Protein AF-0000000084537692 (afdb_homodimer)

Solvent-accessible surface area (backbone atoms only — not comparable to full-atom values): 10356 Å² total; per-residue (Å²): 130,53,71,46,58,52,54,50,50,53,46,50,52,47,50,52,51,43,50,52,47,50,52,53,52,40,61,45,20,59,59,49,45,56,37,22,62,74,68,72,47,63,81,84,43,62,70,60,52,48,52,53,49,50,51,51,47,53,51,25,56,77,68,70,42,62,54,69,52,53,50,53,41,50,53,43,52,51,48,50,26,46,50,45,31,37,48,71,69,44,75,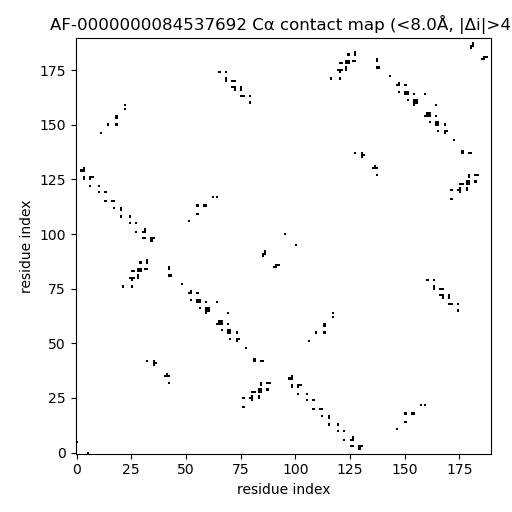55,60,69,132,131,54,70,46,56,53,52,49,49,53,46,50,52,48,49,52,51,45,50,52,47,49,52,53,52,39,60,46,20,60,60,47,44,56,36,23,62,74,70,72,47,62,82,85,43,64,68,61,53,49,51,53,49,50,51,51,46,53,51,24,56,77,68,72,43,62,54,68,52,54,49,54,40,50,54,42,52,52,49,49,26,45,52,46,30,36,48,72,69,43,74,55,62,69,132

Organism: NCBI:txid1434108

Secondary structure (DSSP, 8-state):
--HHHHHHHHHHHHHHHHHHHHHHHHHTHHHHHHHHHHHT--SS-HHHHHHHHHHHHHHHHHTT--HHHHHHHHHHHHHHHHHHHHHHHTTTS--/--HHHHHHHHHHHHHHHHHHHHHHHHHTHHHHHHHHHHHT--SS-HHHHHHHHHHHHHHHHHTT--HHHHHHHHHHHHHHHHHHHHHHHTTTS--

Foldseek 3Di:
DDPVVVVVVVVVVVVVVVVVVLVVLLVCLVVVLVVCVVVVHDLPDPVVLVVQLVVQQVVCVVVVHDSVVSSVVSVVSSVSSSVSSCVVVCVVPDD/DDPVVVVVVVVVVVVVVVVVVLVVLLVCLVVVLVVCVVVVHDLPDPVVLVVQLVVQQVVCVVVVHDSVVSSVVSVVSSVSSSVSSCVVVCVVPDD

pLDDT: mean 93.86, std 12.55, range [35.28, 98.94]

Structure (mmCIF, N/CA/C/O backbone):
data_AF-0000000084537692-model_v1
#
loop_
_entity.id
_entity.type
_entity.pdbx_description
1 polymer 'Chorismate mutase I'
#
loop_
_atom_site.group_PDB
_atom_site.id
_atom_site.type_symbol
_atom_site.label_atom_id
_atom_site.label_alt_id
_atom_site.label_comp_id
_atom_site.label_asym_id
_atom_site.label_entity_id
_atom_site.label_seq_id
_atom_site.pdbx_PDB_ins_code
_atom_site.Cartn_x
_atom_site.Cartn_y
_atom_site.Cartn_z
_atom_site.occupancy
_atom_site.B_iso_or_equiv
_atom_site.auth_seq_id
_atom_site.auth_comp_id
_atom_site.auth_asym_id
_atom_site.auth_atom_id
_atom_site.pdbx_PDB_model_num
ATOM 1 N N . MET A 1 1 ? 1.36 -14.195 -26.031 1 65.5 1 MET A N 1
ATOM 2 C CA . MET A 1 1 ? 1.684 -13.945 -24.641 1 65.5 1 MET A CA 1
ATOM 3 C C . MET A 1 1 ? 1.069 -15.008 -23.734 1 65.5 1 MET A C 1
ATOM 5 O O . MET A 1 1 ? -0.027 -15.5 -24 1 65.5 1 MET A O 1
ATOM 9 N N . SER A 1 2 ? 1.938 -15.531 -22.812 1 84.56 2 SER A N 1
ATOM 10 C CA . SER A 1 2 ? 1.442 -16.609 -21.953 1 84.56 2 SER A CA 1
ATOM 11 C C . SER A 1 2 ? 0.431 -16.094 -20.938 1 84.56 2 SER A C 1
ATOM 13 O O . SER A 1 2 ? 0.329 -14.875 -20.719 1 84.56 2 SER A O 1
ATOM 15 N N . GLU A 1 3 ? -0.482 -16.891 -20.562 1 90.06 3 GLU A N 1
ATOM 16 C CA . GLU A 1 3 ? -1.454 -16.547 -19.516 1 90.06 3 GLU A CA 1
ATOM 17 C C . GLU A 1 3 ? -0.775 -15.922 -18.312 1 90.06 3 GLU A C 1
ATOM 19 O O . GLU A 1 3 ? -1.318 -15 -17.688 1 90.06 3 GLU A O 1
ATOM 24 N N . LEU A 1 4 ? 0.443 -16.344 -18.047 1 94.44 4 LEU A N 1
ATOM 25 C CA . LEU A 1 4 ? 1.199 -15.805 -16.922 1 94.44 4 LEU A CA 1
ATOM 26 C C . LEU A 1 4 ? 1.616 -14.359 -17.188 1 94.44 4 LEU A C 1
ATOM 28 O O . LEU A 1 4 ? 1.493 -13.508 -16.312 1 94.44 4 LEU A O 1
ATOM 32 N N . GLU A 1 5 ? 2.053 -14.117 -18.438 1 94.38 5 GLU A N 1
ATOM 33 C CA . GLU A 1 5 ? 2.453 -12.758 -18.797 1 94.38 5 GLU A CA 1
ATOM 34 C C . GLU A 1 5 ? 1.264 -11.805 -18.75 1 94.38 5 GLU A C 1
ATOM 36 O O . GLU A 1 5 ? 1.407 -10.641 -18.344 1 94.38 5 GLU A O 1
ATOM 41 N N . ASP A 1 6 ? 0.158 -12.305 -19.078 1 95.81 6 ASP A N 1
ATOM 42 C CA . ASP A 1 6 ? -1.05 -11.484 -19.078 1 95.81 6 ASP A CA 1
ATOM 43 C C . ASP A 1 6 ? -1.429 -11.086 -17.641 1 95.81 6 ASP A C 1
ATOM 45 O O . ASP A 1 6 ? -1.762 -9.93 -17.391 1 95.81 6 ASP A O 1
ATOM 49 N N . VAL A 1 7 ? -1.419 -11.992 -16.719 1 97.19 7 VAL A N 1
ATOM 50 C CA . VAL A 1 7 ? -1.799 -11.688 -15.352 1 97.19 7 VAL A CA 1
ATOM 51 C C . VAL A 1 7 ? -0.752 -10.781 -14.711 1 97.19 7 VAL A C 1
ATOM 53 O O . VAL A 1 7 ? -1.09 -9.891 -13.93 1 97.19 7 VAL A O 1
ATOM 56 N N . ARG A 1 8 ? 0.479 -10.969 -15.102 1 97.56 8 ARG A N 1
ATOM 57 C CA . ARG A 1 8 ? 1.534 -10.102 -14.594 1 97.56 8 ARG A CA 1
ATOM 58 C C . ARG A 1 8 ? 1.342 -8.664 -15.07 1 97.56 8 ARG A C 1
ATOM 60 O O . ARG A 1 8 ? 1.627 -7.715 -14.344 1 97.56 8 ARG A O 1
ATOM 67 N N . ARG A 1 9 ? 0.877 -8.562 -16.25 1 97.75 9 ARG A N 1
ATOM 68 C CA . ARG A 1 9 ? 0.59 -7.23 -16.781 1 97.75 9 ARG A CA 1
ATOM 69 C C . ARG A 1 9 ? -0.55 -6.574 -16 1 97.75 9 ARG A C 1
ATOM 71 O O . ARG A 1 9 ? -0.517 -5.371 -15.742 1 97.75 9 ARG A O 1
ATOM 78 N N . GLU A 1 10 ? -1.543 -7.332 -15.641 1 98.31 10 GLU A N 1
ATOM 79 C CA . GLU A 1 10 ? -2.637 -6.812 -14.828 1 98.31 10 GLU A CA 1
ATOM 80 C C . GLU A 1 10 ? -2.141 -6.375 -13.453 1 98.31 10 GLU A C 1
ATOM 82 O O . GLU A 1 10 ? -2.521 -5.309 -12.961 1 98.31 10 GLU A O 1
ATOM 87 N N . ILE A 1 11 ? -1.275 -7.152 -12.852 1 98.69 11 ILE A N 1
ATOM 88 C CA . ILE A 1 11 ? -0.69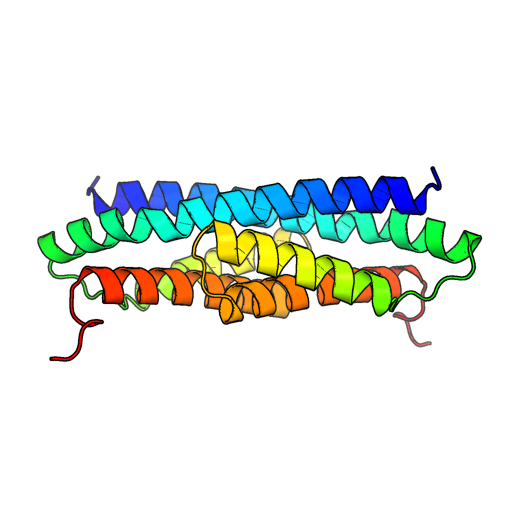7 -6.832 -11.555 1 98.69 11 ILE A CA 1
ATOM 89 C C . ILE A 1 11 ? 0.138 -5.559 -11.656 1 98.69 11 ILE A C 1
ATOM 91 O O . ILE A 1 11 ? 0.096 -4.707 -10.766 1 98.69 11 ILE A O 1
ATOM 95 N N . GLU A 1 12 ? 0.847 -5.449 -12.797 1 98.75 12 GLU A N 1
ATOM 96 C CA . GLU A 1 12 ? 1.647 -4.25 -13.023 1 98.75 12 GLU A CA 1
ATOM 97 C C . GLU A 1 12 ? 0.771 -3.002 -13.07 1 98.75 12 GLU A C 1
ATOM 99 O O . GLU A 1 12 ? 1.146 -1.956 -12.531 1 98.75 12 GLU A O 1
ATOM 104 N N . GLU A 1 13 ? -0.332 -3.092 -13.695 1 98.69 13 GLU A N 1
ATOM 105 C CA . GLU A 1 13 ? -1.261 -1.967 -13.758 1 98.69 13 GLU A CA 1
ATOM 106 C C . GLU A 1 13 ? -1.789 -1.607 -12.375 1 98.69 13 GLU A C 1
ATOM 108 O O . GLU A 1 13 ? -1.887 -0.428 -12.023 1 98.69 13 GLU A O 1
ATOM 113 N N . ILE A 1 14 ? -2.127 -2.596 -11.602 1 98.88 14 ILE A N 1
ATOM 114 C CA . ILE A 1 14 ? -2.596 -2.381 -10.234 1 98.88 14 ILE A CA 1
ATOM 115 C C . ILE A 1 14 ? -1.495 -1.716 -9.414 1 98.88 14 ILE A C 1
ATOM 117 O O . ILE A 1 14 ? -1.758 -0.773 -8.656 1 98.88 14 ILE A O 1
ATOM 121 N N . ASP A 1 15 ? -0.239 -2.201 -9.594 1 98.88 15 ASP A N 1
ATOM 122 C CA . ASP A 1 15 ? 0.901 -1.633 -8.883 1 98.88 15 ASP A CA 1
ATOM 123 C C . ASP A 1 15 ? 1.058 -0.146 -9.195 1 98.88 15 ASP A C 1
ATOM 125 O O . ASP A 1 15 ? 1.319 0.658 -8.297 1 98.88 15 ASP A O 1
ATOM 129 N N . ARG A 1 16 ? 0.895 0.191 -10.438 1 98.75 16 ARG A N 1
ATOM 130 C CA . ARG A 1 16 ? 1.004 1.586 -10.859 1 98.75 16 ARG A CA 1
ATOM 131 C C . ARG A 1 16 ? -0.069 2.441 -10.195 1 98.75 16 ARG A C 1
ATOM 133 O O . ARG A 1 16 ? 0.202 3.564 -9.766 1 98.75 16 ARG A O 1
ATOM 140 N N . GLU A 1 17 ? -1.235 1.918 -10.109 1 98.88 17 GLU A N 1
ATOM 141 C CA . GLU A 1 17 ? -2.334 2.637 -9.469 1 98.88 17 GLU A CA 1
ATOM 142 C C . GLU A 1 17 ? -2.082 2.811 -7.973 1 98.88 17 GLU A C 1
ATOM 144 O O . GLU A 1 17 ? -2.34 3.879 -7.414 1 98.88 17 GLU A O 1
ATOM 149 N N . ILE A 1 18 ? -1.59 1.749 -7.316 1 98.94 18 ILE A N 1
ATOM 150 C CA . ILE A 1 18 ? -1.282 1.816 -5.895 1 98.94 18 ILE A CA 1
ATOM 151 C C . ILE A 1 18 ? -0.232 2.896 -5.645 1 98.94 18 ILE A C 1
ATOM 153 O O . ILE A 1 18 ? -0.391 3.73 -4.75 1 98.94 18 ILE A O 1
ATOM 157 N N . LEU A 1 19 ? 0.782 2.924 -6.492 1 98.94 19 LEU A N 1
ATOM 158 C CA . LEU A 1 19 ? 1.855 3.898 -6.34 1 98.94 19 LEU A CA 1
ATOM 159 C C . LEU A 1 19 ? 1.331 5.316 -6.535 1 98.94 19 LEU A C 1
ATOM 161 O O . LEU A 1 19 ? 1.727 6.234 -5.812 1 98.94 19 LEU A O 1
ATOM 165 N N . ALA A 1 20 ? 0.474 5.504 -7.523 1 98.88 20 ALA A N 1
ATOM 166 C CA . ALA A 1 20 ? -0.118 6.816 -7.773 1 98.88 20 ALA A CA 1
ATOM 167 C C . ALA A 1 20 ? -0.936 7.281 -6.57 1 98.88 20 ALA A C 1
ATOM 169 O O . ALA A 1 20 ? -0.892 8.461 -6.203 1 98.88 20 ALA A O 1
ATOM 170 N N . LEU A 1 21 ? -1.684 6.371 -5.953 1 98.94 21 LEU A N 1
ATOM 171 C CA . LEU A 1 21 ? -2.486 6.695 -4.781 1 98.94 21 LEU A CA 1
ATOM 172 C C . LEU A 1 21 ? -1.598 7.016 -3.584 1 98.94 21 LEU A C 1
ATOM 174 O O . LEU A 1 21 ? -1.896 7.93 -2.811 1 98.94 21 LEU A O 1
ATOM 178 N N . ILE A 1 22 ? -0.466 6.285 -3.449 1 98.94 22 ILE A N 1
ATOM 179 C CA . ILE A 1 22 ? 0.475 6.562 -2.369 1 98.94 22 ILE A CA 1
ATOM 180 C C . ILE A 1 22 ? 1.062 7.961 -2.541 1 98.94 22 ILE A C 1
ATOM 182 O O . ILE A 1 22 ? 1.165 8.719 -1.574 1 98.94 22 ILE A O 1
ATOM 186 N N . ASP A 1 23 ? 1.399 8.25 -3.775 1 98.88 23 ASP A N 1
ATOM 187 C CA . ASP A 1 23 ? 1.934 9.578 -4.07 1 98.88 23 ASP A CA 1
ATOM 188 C C . ASP A 1 23 ? 0.93 10.672 -3.705 1 98.88 23 ASP A C 1
ATOM 190 O O . ASP A 1 23 ? 1.288 11.664 -3.066 1 98.88 23 ASP A O 1
ATOM 194 N N . ARG A 1 24 ? -0.278 10.484 -4.109 1 98.81 24 ARG A N 1
ATOM 195 C CA . ARG A 1 24 ? -1.335 11.43 -3.777 1 98.81 24 ARG A CA 1
ATOM 196 C C . ARG A 1 24 ? -1.501 11.562 -2.268 1 98.81 24 ARG A C 1
ATOM 198 O O . ARG A 1 24 ? -1.621 12.672 -1.743 1 98.81 24 ARG A O 1
ATOM 205 N N . ARG A 1 25 ? -1.524 10.5 -1.572 1 98.81 25 ARG A N 1
ATOM 206 C CA . ARG A 1 25 ? -1.699 10.484 -0.123 1 98.81 25 ARG A CA 1
ATOM 207 C C . ARG A 1 25 ? -0.582 11.258 0.57 1 98.81 25 ARG A C 1
ATOM 209 O O . ARG A 1 25 ? -0.841 12.062 1.472 1 98.81 25 ARG A O 1
ATOM 216 N N . VAL A 1 26 ? 0.659 10.977 0.144 1 98.44 26 VAL A N 1
ATOM 217 C CA . VAL A 1 26 ? 1.827 11.602 0.758 1 98.44 26 VAL A CA 1
ATOM 218 C C . VAL A 1 26 ? 1.796 13.109 0.513 1 98.44 26 VAL A C 1
ATOM 220 O O . VAL A 1 26 ? 2.119 13.898 1.406 1 98.44 26 VAL A O 1
ATOM 223 N N . ASN A 1 27 ? 1.336 13.484 -0.631 1 97.62 27 ASN A N 1
ATOM 224 C CA . ASN A 1 27 ? 1.336 14.898 -0.994 1 97.62 27 ASN A CA 1
ATOM 225 C C . ASN A 1 27 ? 0.262 15.672 -0.234 1 97.62 27 ASN A C 1
ATOM 227 O O . ASN A 1 27 ? 0.326 16.906 -0.138 1 97.62 27 ASN A O 1
ATOM 231 N N . LEU A 1 28 ? -0.722 15 0.287 1 98.31 28 LEU A N 1
ATOM 232 C CA . LEU A 1 28 ? -1.737 15.648 1.111 1 98.31 28 LEU A CA 1
ATOM 233 C C . LEU A 1 28 ? -1.148 16.109 2.441 1 98.31 28 LEU A C 1
ATOM 235 O O . LEU A 1 28 ? -1.782 16.859 3.178 1 98.31 28 LEU A O 1
ATOM 239 N N . ALA A 1 29 ? 0.106 15.664 2.77 1 96.81 29 ALA A N 1
ATOM 240 C CA . ALA A 1 29 ? 0.772 16 4.027 1 96.81 29 ALA A CA 1
ATOM 241 C C . ALA A 1 29 ? 0.884 17.516 4.203 1 96.81 29 ALA A C 1
ATOM 243 O O . ALA A 1 29 ? 0.827 18.016 5.324 1 96.81 29 ALA A O 1
ATOM 244 N N . GLU A 1 30 ? 1.026 18.156 3.1 1 95.75 30 GLU A N 1
ATOM 245 C CA . GLU A 1 30 ? 1.135 19.609 3.17 1 95.75 30 GLU A CA 1
ATOM 246 C C . GLU A 1 30 ? -0.135 20.234 3.746 1 95.75 30 GLU A C 1
ATOM 248 O O . GLU A 1 30 ? -0.068 21.078 4.645 1 95.75 30 GLU A O 1
ATOM 253 N N . ARG A 1 31 ? -1.233 19.828 3.254 1 96.5 31 ARG A N 1
ATOM 254 C CA . ARG A 1 31 ? -2.516 20.328 3.732 1 96.5 31 ARG A CA 1
ATOM 255 C C . ARG A 1 31 ? -2.766 19.906 5.176 1 96.5 31 ARG A C 1
ATOM 257 O O . ARG A 1 31 ? -3.32 20.672 5.965 1 96.5 31 ARG A O 1
ATOM 264 N N . VAL A 1 32 ? -2.381 18.688 5.531 1 97.19 32 VAL A N 1
ATOM 265 C CA . VAL A 1 32 ? -2.523 18.203 6.902 1 97.19 32 VAL A CA 1
ATOM 266 C C . VAL A 1 32 ? -1.714 19.078 7.848 1 97.19 32 VAL A C 1
ATOM 268 O O . VAL A 1 32 ? -2.23 19.547 8.867 1 97.19 32 VAL A O 1
ATOM 271 N N . LEU A 1 33 ? -0.484 19.328 7.434 1 96.31 33 LEU A N 1
ATOM 272 C CA . LEU A 1 33 ? 0.418 20.125 8.258 1 96.31 33 LEU A CA 1
ATOM 273 C C . LEU A 1 33 ? -0.151 21.516 8.492 1 96.31 33 LEU A C 1
ATOM 275 O O . LEU A 1 33 ? -0.174 22 9.625 1 96.31 33 LEU A O 1
ATOM 279 N N . GLU A 1 34 ? -0.596 22.188 7.445 1 94.56 34 GLU A N 1
ATOM 280 C CA . GLU A 1 34 ? -1.157 23.531 7.539 1 94.56 34 GLU A CA 1
ATOM 281 C C . GLU A 1 34 ? -2.35 23.562 8.492 1 94.56 34 GLU A C 1
ATOM 283 O O . GLU A 1 34 ? -2.486 24.484 9.289 1 94.56 34 GLU A O 1
ATOM 288 N N . SER A 1 35 ? -3.205 22.562 8.367 1 94.56 35 SER A N 1
ATOM 289 C CA . SER A 1 35 ? -4.395 22.5 9.211 1 94.56 35 SER A CA 1
ATOM 290 C C . SER A 1 35 ? -4.02 22.266 10.672 1 94.56 35 SER A C 1
ATOM 292 O O . SER A 1 35 ? -4.664 22.812 11.57 1 94.56 35 SER A O 1
ATOM 294 N N . LYS A 1 36 ? -2.959 21.5 10.914 1 94.56 36 LYS A N 1
ATOM 295 C CA . LYS A 1 36 ? -2.529 21.203 12.273 1 94.56 36 LYS A CA 1
ATOM 296 C C . LYS A 1 36 ? -1.903 22.422 12.93 1 94.56 36 LYS A C 1
ATOM 298 O O . LYS A 1 36 ? -2.07 22.656 14.133 1 94.56 36 LYS A O 1
ATOM 303 N N . ARG A 1 37 ? -1.219 23.141 12.117 1 91.06 37 ARG A N 1
ATOM 304 C CA . ARG A 1 37 ? -0.618 24.391 12.602 1 91.06 37 ARG A CA 1
ATOM 305 C C . ARG A 1 37 ? -1.686 25.344 13.109 1 91.06 37 ARG A C 1
ATOM 307 O O . ARG A 1 37 ? -1.512 25.984 14.156 1 91.06 37 ARG A O 1
ATOM 314 N N . ILE A 1 38 ? -2.727 25.391 12.469 1 88.94 38 ILE A N 1
ATOM 315 C CA . ILE A 1 38 ? -3.814 26.297 12.805 1 88.94 38 ILE A CA 1
ATOM 316 C C . ILE A 1 38 ? -4.484 25.859 14.102 1 88.94 38 ILE A C 1
ATOM 318 O O . ILE A 1 38 ? -4.855 26.688 14.93 1 88.94 38 ILE A O 1
ATOM 322 N N . ASN A 1 39 ? -4.508 24.578 14.328 1 88.56 39 ASN A N 1
ATOM 323 C CA . ASN A 1 39 ? -5.262 24.047 15.461 1 88.56 39 ASN A CA 1
ATOM 324 C C . ASN A 1 39 ? -4.34 23.656 16.609 1 88.56 39 ASN A C 1
ATOM 326 O O . ASN A 1 39 ? -4.809 23.219 17.672 1 88.56 39 ASN A O 1
ATOM 330 N N . GLY A 1 40 ? -3.072 23.766 16.406 1 89.94 40 GLY A N 1
ATOM 331 C CA . GLY A 1 40 ? -2.111 23.438 17.438 1 89.94 40 GLY A CA 1
ATOM 332 C C . GLY A 1 40 ? -1.979 21.938 17.672 1 89.94 40 GLY A C 1
ATOM 333 O O . GLY A 1 40 ? -1.755 21.5 18.797 1 89.94 40 GLY A O 1
ATOM 334 N N . THR A 1 41 ? -2.32 21.172 16.641 1 91.5 41 THR A N 1
ATOM 335 C CA . THR A 1 41 ? -2.201 19.719 16.703 1 91.5 41 THR A CA 1
ATOM 336 C C . THR A 1 41 ? -0.801 19.266 16.297 1 91.5 41 THR A C 1
ATOM 338 O O . THR A 1 41 ? -0.217 19.828 15.359 1 91.5 41 THR A O 1
ATOM 341 N N . SER A 1 42 ? -0.303 18.281 16.953 1 94.88 42 SER A N 1
ATOM 342 C CA . SER A 1 42 ? 1.032 17.766 16.656 1 94.88 42 SER A CA 1
ATOM 343 C C . SER A 1 42 ? 1.06 17.031 15.32 1 94.88 42 SER A C 1
ATOM 345 O O . SER A 1 42 ? 0.04 16.5 14.875 1 94.88 42 SER A O 1
ATOM 347 N N . ILE A 1 43 ? 2.207 17.062 14.75 1 96.19 43 ILE A N 1
ATOM 348 C CA . ILE A 1 43 ? 2.416 16.312 13.516 1 96.19 43 ILE A CA 1
ATOM 349 C C . ILE A 1 43 ? 2.148 14.828 13.758 1 96.19 43 ILE A C 1
ATOM 351 O O . ILE A 1 43 ? 1.391 14.195 13.016 1 96.19 43 ILE A O 1
ATOM 355 N N . ASN A 1 44 ? 2.816 14.328 14.805 1 96.81 44 ASN A N 1
ATOM 356 C CA . ASN A 1 44 ? 2.527 12.953 15.172 1 96.81 44 ASN A CA 1
ATOM 357 C C . ASN A 1 44 ? 1.275 12.852 16.031 1 96.81 44 ASN A C 1
ATOM 359 O O . ASN A 1 44 ? 1.348 12.984 17.266 1 96.81 44 ASN A O 1
ATOM 363 N N . ASP A 1 45 ? 0.107 12.648 15.469 1 96.69 45 ASP A N 1
ATOM 364 C CA . ASP A 1 45 ? -1.197 12.531 16.109 1 96.69 45 ASP A CA 1
ATOM 365 C C . ASP A 1 45 ? -1.564 11.062 16.344 1 96.69 45 ASP A C 1
ATOM 367 O O . ASP A 1 45 ? -2.189 10.438 15.477 1 96.69 45 ASP A O 1
ATOM 371 N N . GLN A 1 46 ? -1.277 10.578 17.438 1 97.31 46 GLN A N 1
ATOM 372 C CA . GLN A 1 46 ? -1.416 9.156 17.766 1 97.31 46 GLN A CA 1
ATOM 373 C C . GLN A 1 46 ? -2.871 8.711 17.656 1 97.31 46 GLN A C 1
ATOM 375 O O . GLN A 1 46 ? -3.154 7.602 17.203 1 97.31 46 GLN A O 1
ATOM 380 N N . LYS A 1 47 ? -3.725 9.5 18.062 1 97.31 47 LYS A N 1
ATOM 381 C CA . LYS A 1 47 ? -5.141 9.164 18 1 97.31 47 LYS A CA 1
ATOM 382 C C . LYS A 1 47 ? -5.59 8.969 16.547 1 97.31 47 LYS A C 1
ATOM 384 O O . LYS A 1 47 ? -6.281 7.996 16.234 1 97.31 47 LYS A O 1
ATOM 389 N N . GLN A 1 48 ? -5.199 9.922 15.695 1 97.69 48 GLN A N 1
ATOM 390 C CA . GLN A 1 48 ? -5.539 9.805 14.281 1 97.69 48 GLN A CA 1
ATOM 391 C C . GLN A 1 48 ? -4.883 8.578 13.656 1 97.69 48 GLN A C 1
ATOM 393 O O . GLN A 1 48 ? -5.504 7.871 12.859 1 97.69 48 GLN A O 1
ATOM 398 N N . ASN A 1 49 ? -3.59 8.297 14.047 1 98.56 49 ASN A N 1
ATOM 399 C CA . ASN A 1 49 ? -2.9 7.113 13.539 1 98.56 49 ASN A CA 1
ATOM 400 C C . ASN A 1 49 ? -3.662 5.836 13.875 1 98.56 49 ASN A C 1
ATOM 402 O O . ASN A 1 49 ? -3.832 4.969 13.016 1 98.56 49 ASN A O 1
ATOM 406 N N . GLU A 1 50 ? -4.152 5.762 15.055 1 98.62 50 GLU A N 1
ATOM 407 C CA . GLU A 1 50 ? -4.914 4.594 15.5 1 98.62 50 GLU A CA 1
ATOM 408 C C . GLU A 1 50 ? -6.219 4.461 14.711 1 98.62 50 GLU A C 1
ATOM 410 O O . GLU A 1 50 ? -6.625 3.352 14.359 1 98.62 50 GLU A O 1
ATOM 415 N N . VAL A 1 51 ? -6.844 5.523 14.5 1 98.69 51 VAL A N 1
ATOM 416 C CA . VAL A 1 51 ? -8.078 5.527 13.727 1 98.69 51 VAL A CA 1
ATOM 417 C C . VAL A 1 51 ? -7.812 4.949 12.336 1 98.69 51 VAL A C 1
ATOM 419 O O . VAL A 1 51 ? -8.562 4.098 11.859 1 98.69 51 VAL A O 1
ATOM 422 N N . VAL A 1 52 ? -6.754 5.43 11.695 1 98.81 52 VAL A N 1
ATOM 423 C CA . VAL A 1 52 ? -6.395 4.98 10.352 1 98.81 52 VAL A CA 1
ATOM 424 C C . VAL A 1 52 ? -6.105 3.482 10.367 1 98.81 52 VAL A C 1
ATOM 426 O O . VAL A 1 52 ? -6.605 2.738 9.523 1 98.81 52 VAL A O 1
ATOM 429 N N . ILE A 1 53 ? -5.324 3.055 11.359 1 98.88 53 ILE A N 1
ATOM 430 C CA . ILE A 1 53 ? -4.945 1.648 11.453 1 98.88 53 ILE A CA 1
ATOM 431 C C . ILE A 1 53 ? -6.188 0.792 11.688 1 98.88 53 ILE A C 1
ATOM 433 O O . ILE A 1 53 ? -6.387 -0.221 11.008 1 98.88 53 ILE A O 1
ATOM 437 N N . ASN A 1 54 ? -7.023 1.188 12.594 1 98.81 54 ASN A N 1
ATOM 438 C CA . ASN A 1 54 ? -8.227 0.425 12.906 1 98.81 54 ASN A CA 1
ATOM 439 C C . ASN A 1 54 ? -9.156 0.326 11.695 1 98.81 54 ASN A C 1
ATOM 441 O O . ASN A 1 54 ? -9.719 -0.736 11.43 1 98.81 54 ASN A O 1
ATOM 445 N N . ARG A 1 55 ? -9.312 1.384 11.016 1 98.81 55 ARG A N 1
ATOM 446 C CA . ARG A 1 55 ? -10.133 1.366 9.805 1 98.81 55 ARG A CA 1
ATOM 447 C C . ARG A 1 55 ? -9.57 0.393 8.773 1 98.81 55 ARG A C 1
ATOM 449 O O . ARG A 1 55 ? -10.32 -0.369 8.164 1 98.81 55 ARG A O 1
ATOM 456 N N . ALA A 1 56 ? -8.273 0.501 8.617 1 98.81 56 ALA A N 1
ATOM 457 C CA . ALA A 1 56 ? -7.613 -0.386 7.66 1 98.81 56 ALA A CA 1
ATOM 458 C C . ALA A 1 56 ? -7.793 -1.849 8.055 1 98.81 56 ALA A C 1
ATOM 460 O O . ALA A 1 56 ? -8.078 -2.697 7.207 1 98.81 56 ALA A O 1
ATOM 461 N N . LEU A 1 57 ? -7.652 -2.148 9.344 1 98.81 57 LEU A N 1
ATOM 462 C CA . LEU A 1 57 ? -7.754 -3.523 9.82 1 98.81 57 LEU A CA 1
ATOM 463 C C . LEU A 1 57 ? -9.188 -4.027 9.727 1 98.81 57 LEU A C 1
ATOM 465 O O . LEU A 1 57 ? -9.422 -5.199 9.406 1 98.81 57 LEU A O 1
ATOM 469 N N . ASN A 1 58 ? -10.156 -3.191 10.023 1 98.81 58 ASN A N 1
ATOM 470 C CA . ASN A 1 58 ? -11.555 -3.562 9.836 1 98.81 58 ASN A CA 1
ATOM 471 C C . ASN A 1 58 ? -11.859 -3.9 8.383 1 98.81 58 ASN A C 1
ATOM 473 O O . ASN A 1 58 ? -12.516 -4.906 8.094 1 98.81 58 ASN A O 1
ATOM 477 N N . ALA A 1 59 ? -11.406 -3.066 7.484 1 98.69 59 ALA A N 1
ATOM 478 C CA . ALA A 1 59 ? -11.586 -3.326 6.059 1 98.69 59 ALA A CA 1
ATOM 479 C C . ALA A 1 59 ? -10.898 -4.625 5.645 1 98.69 59 ALA A C 1
ATOM 481 O O . ALA A 1 59 ? -11.445 -5.402 4.863 1 98.69 59 ALA A O 1
ATOM 482 N N . ALA A 1 60 ? -9.68 -4.789 6.195 1 98.62 60 ALA A N 1
ATOM 483 C CA . ALA A 1 60 ? -8.93 -6.004 5.895 1 98.62 60 ALA A CA 1
ATOM 484 C C . ALA A 1 60 ? -9.703 -7.25 6.316 1 98.62 60 ALA A C 1
ATOM 486 O O . ALA A 1 60 ? -9.711 -8.258 5.609 1 98.62 60 ALA A O 1
ATOM 487 N N . THR A 1 61 ? -10.32 -7.211 7.477 1 98.56 61 THR A N 1
ATOM 488 C CA . THR A 1 61 ? -11.141 -8.312 7.973 1 98.56 61 THR A CA 1
ATOM 489 C C . THR A 1 61 ? -12.289 -8.609 7.008 1 98.56 61 THR A C 1
ATOM 491 O O . THR A 1 61 ? -12.523 -9.766 6.652 1 98.56 61 THR A O 1
ATOM 494 N N . GLU A 1 62 ? -12.945 -7.637 6.586 1 98.44 62 GLU A N 1
ATOM 495 C CA . GLU A 1 62 ? -14.078 -7.777 5.68 1 98.44 62 GLU A CA 1
ATOM 496 C C . GLU A 1 62 ? -13.648 -8.375 4.344 1 98.44 62 GLU A C 1
ATOM 498 O O . GLU A 1 62 ? -14.398 -9.133 3.723 1 98.44 62 GLU A O 1
ATOM 503 N N . LEU A 1 63 ? -12.438 -8.016 3.924 1 98.19 63 LEU A N 1
ATOM 504 C CA . LEU A 1 63 ? -11.93 -8.445 2.627 1 98.19 63 LEU A CA 1
ATOM 505 C C . LEU A 1 63 ? -11.164 -9.758 2.754 1 98.19 63 LEU A C 1
ATOM 507 O O . LEU A 1 63 ? -10.633 -10.273 1.766 1 98.19 63 LEU A O 1
ATOM 511 N N . ASN A 1 64 ? -11.039 -10.266 4.016 1 97.56 64 ASN A N 1
ATOM 512 C CA . ASN A 1 64 ? -10.289 -11.484 4.305 1 97.56 64 ASN A CA 1
ATOM 513 C C . ASN A 1 64 ? -8.828 -11.359 3.891 1 97.56 64 ASN A C 1
ATOM 515 O O . ASN A 1 64 ? -8.273 -12.266 3.27 1 97.56 64 ASN A O 1
ATOM 519 N N . LEU A 1 65 ? -8.32 -10.211 4.121 1 98.5 65 LEU A N 1
ATOM 520 C CA . LEU A 1 65 ? -6.895 -9.961 3.91 1 98.5 65 LEU A CA 1
ATOM 521 C C . LEU A 1 65 ? -6.105 -10.188 5.195 1 98.5 65 LEU A C 1
ATOM 523 O O . LEU A 1 65 ? -6.648 -10.07 6.293 1 98.5 65 LEU A O 1
ATOM 527 N N . ASP A 1 66 ? -4.855 -10.555 5.062 1 98.38 66 ASP A N 1
ATOM 528 C CA . ASP A 1 66 ? -3.99 -10.781 6.219 1 98.38 66 ASP A CA 1
ATOM 529 C C . ASP A 1 66 ? -3.826 -9.5 7.035 1 98.38 66 ASP A C 1
ATOM 531 O O . ASP A 1 66 ? -3.324 -8.492 6.531 1 98.38 66 ASP A O 1
ATOM 535 N N . LEU A 1 67 ? -4.156 -9.562 8.234 1 98.62 67 LEU A N 1
ATOM 536 C CA . LEU A 1 67 ? -4.184 -8.383 9.094 1 98.62 67 LEU A CA 1
ATOM 537 C C . LEU A 1 67 ? -2.775 -7.855 9.344 1 98.62 67 LEU A C 1
ATOM 539 O O . LEU A 1 67 ? -2.561 -6.641 9.375 1 98.62 67 LEU A O 1
ATOM 543 N N . GLY A 1 68 ? -1.86 -8.773 9.531 1 98.75 68 GLY A N 1
ATOM 544 C CA . GLY A 1 68 ? -0.487 -8.352 9.766 1 98.75 68 GLY A CA 1
ATOM 545 C C . GLY A 1 68 ? 0.106 -7.582 8.602 1 98.75 68 GLY A C 1
ATOM 546 O O . GLY A 1 68 ? 0.765 -6.562 8.797 1 98.75 68 GLY A O 1
ATOM 547 N N . SER A 1 69 ? -0.147 -8.07 7.414 1 98.88 69 SER A N 1
ATOM 548 C CA . SER A 1 69 ? 0.354 -7.41 6.215 1 98.88 69 SER A CA 1
ATOM 549 C C . SER A 1 69 ? -0.273 -6.031 6.043 1 98.88 69 SER A C 1
ATOM 551 O O . SER A 1 69 ? 0.427 -5.055 5.766 1 98.88 69 SER A O 1
ATOM 553 N N . ILE A 1 70 ? -1.569 -5.949 6.242 1 98.88 70 ILE A N 1
ATOM 554 C CA . ILE A 1 70 ? -2.264 -4.676 6.082 1 98.88 70 ILE A CA 1
ATOM 555 C C . ILE A 1 70 ? -1.784 -3.689 7.145 1 98.88 70 ILE A C 1
ATOM 557 O O . ILE A 1 70 ? -1.588 -2.506 6.859 1 98.88 70 ILE A O 1
ATOM 561 N N . LYS A 1 71 ? -1.581 -4.172 8.328 1 98.94 71 LYS A N 1
ATOM 562 C CA . LYS A 1 71 ? -1.041 -3.311 9.375 1 98.94 71 LYS A CA 1
ATOM 563 C C . LYS A 1 71 ? 0.323 -2.752 8.977 1 98.94 71 LYS A C 1
ATOM 565 O O . LYS A 1 71 ? 0.575 -1.555 9.125 1 98.94 71 LYS A O 1
ATOM 570 N N . THR A 1 72 ? 1.17 -3.574 8.469 1 98.94 72 THR A N 1
ATOM 571 C CA . THR A 1 72 ? 2.504 -3.16 8.047 1 98.94 72 THR A CA 1
ATOM 572 C C . THR A 1 72 ? 2.422 -2.088 6.969 1 98.94 72 THR A C 1
ATOM 574 O O . THR A 1 72 ? 3.117 -1.073 7.035 1 98.94 72 THR A O 1
ATOM 577 N N . ILE A 1 73 ? 1.572 -2.279 6.031 1 98.94 73 ILE A N 1
ATOM 578 C CA . ILE A 1 73 ? 1.44 -1.354 4.91 1 98.94 73 ILE A CA 1
ATOM 579 C C . ILE A 1 73 ? 0.95 0.001 5.414 1 98.94 73 ILE A C 1
ATOM 581 O O . ILE A 1 73 ? 1.526 1.04 5.086 1 98.94 73 ILE A O 1
ATOM 585 N N . PHE A 1 74 ? -0.001 0.005 6.262 1 98.94 74 PHE A N 1
ATOM 586 C CA . PHE A 1 74 ? -0.598 1.27 6.676 1 98.94 74 PHE A CA 1
ATOM 587 C C . PHE A 1 74 ? 0.284 1.976 7.699 1 98.94 74 PHE A C 1
ATOM 589 O O . PHE A 1 74 ? 0.342 3.207 7.734 1 98.94 74 PHE A O 1
ATOM 596 N N . GLU A 1 75 ? 1.002 1.224 8.508 1 98.94 75 GLU A N 1
ATOM 597 C CA . GLU A 1 75 ? 2.008 1.859 9.352 1 98.94 75 GLU A CA 1
ATOM 598 C C . GLU A 1 75 ? 3.068 2.564 8.508 1 98.94 75 GLU A C 1
ATOM 600 O O . GLU A 1 75 ? 3.537 3.646 8.875 1 98.94 75 GLU A O 1
ATOM 605 N N . THR A 1 76 ? 3.43 1.947 7.453 1 98.94 76 THR A N 1
ATOM 606 C CA . THR A 1 76 ? 4.41 2.541 6.551 1 98.94 76 THR A CA 1
ATOM 607 C C . THR A 1 76 ? 3.85 3.801 5.898 1 98.94 76 THR A C 1
ATOM 609 O O . THR A 1 76 ? 4.535 4.82 5.816 1 98.94 76 THR A O 1
ATOM 612 N N . LEU A 1 77 ? 2.584 3.779 5.488 1 98.88 77 LEU A N 1
ATOM 613 C CA . LEU A 1 77 ? 1.94 4.941 4.883 1 98.88 77 LEU A CA 1
ATOM 614 C C . LEU A 1 77 ? 1.868 6.098 5.871 1 98.88 77 LEU A C 1
ATOM 616 O O . LEU A 1 77 ? 2.123 7.25 5.504 1 98.88 77 LEU A O 1
ATOM 620 N N . ILE A 1 78 ? 1.488 5.766 7.074 1 98.81 78 ILE A N 1
ATOM 621 C CA . ILE A 1 78 ? 1.406 6.781 8.117 1 98.81 78 ILE A CA 1
ATOM 622 C C . ILE A 1 78 ? 2.783 7.402 8.344 1 98.81 78 ILE A C 1
ATOM 624 O O . ILE A 1 78 ? 2.918 8.625 8.398 1 98.81 78 ILE A O 1
ATOM 628 N N . ARG A 1 79 ? 3.814 6.543 8.398 1 98.62 79 ARG A N 1
ATOM 629 C CA . ARG A 1 79 ? 5.18 7.023 8.594 1 98.62 79 ARG A CA 1
ATOM 630 C C . ARG A 1 79 ? 5.598 7.949 7.453 1 98.62 79 ARG A C 1
ATOM 632 O O . ARG A 1 79 ? 6.234 8.977 7.684 1 98.62 79 ARG A O 1
ATOM 639 N N . MET A 1 80 ? 5.246 7.617 6.289 1 98.69 80 MET A N 1
ATOM 640 C CA . MET A 1 80 ? 5.586 8.43 5.125 1 98.69 80 MET A CA 1
ATOM 641 C C . MET A 1 80 ? 4.941 9.812 5.219 1 98.69 80 MET A C 1
ATOM 643 O O . MET A 1 80 ? 5.559 10.812 4.867 1 98.69 80 MET A O 1
ATOM 647 N N . SER A 1 81 ? 3.742 9.852 5.629 1 98.25 81 SER A N 1
ATOM 648 C CA . SER A 1 81 ? 3.037 11.1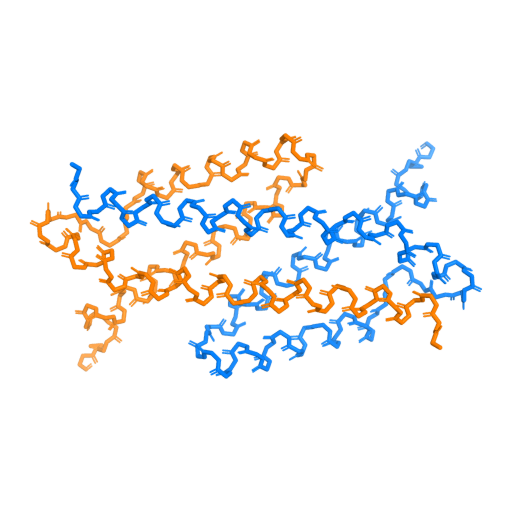25 5.793 1 98.25 81 SER A CA 1
ATOM 649 C C . SER A 1 81 ? 3.691 11.984 6.871 1 98.25 81 SER A C 1
ATOM 651 O O . SER A 1 81 ? 3.912 13.18 6.668 1 98.25 81 SER A O 1
ATOM 653 N N . ILE A 1 82 ? 4.008 11.375 7.988 1 98.06 82 ILE A N 1
ATOM 654 C CA . ILE A 1 82 ? 4.629 12.086 9.102 1 98.06 82 ILE A CA 1
ATOM 655 C C . ILE A 1 82 ? 5.988 12.633 8.68 1 98.06 82 ILE A C 1
ATOM 657 O O . ILE A 1 82 ? 6.32 13.781 8.969 1 98.06 82 ILE A O 1
ATOM 661 N N . GLU A 1 83 ? 6.723 11.828 7.988 1 97.69 83 GLU A N 1
ATOM 662 C CA . GLU A 1 83 ? 8.031 12.258 7.508 1 97.6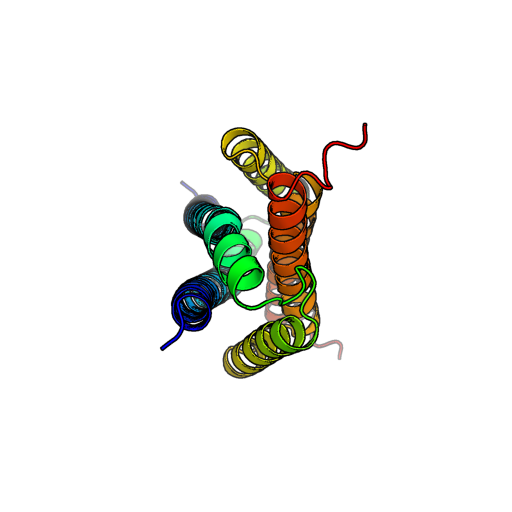9 83 GLU A CA 1
ATOM 663 C C . GLU A 1 83 ? 7.914 13.438 6.555 1 97.69 83 GLU A C 1
ATOM 665 O O . GLU A 1 83 ? 8.703 14.383 6.629 1 97.69 83 GLU A O 1
ATOM 670 N N . ARG A 1 84 ? 6.965 13.383 5.707 1 97.69 84 ARG A N 1
ATOM 671 C CA . ARG A 1 84 ? 6.758 14.477 4.77 1 97.69 84 ARG A CA 1
ATOM 672 C C . ARG A 1 84 ? 6.355 15.758 5.5 1 97.69 84 ARG A C 1
ATOM 674 O O . ARG A 1 84 ? 6.828 16.844 5.16 1 97.69 84 ARG A O 1
ATOM 681 N N . GLN A 1 85 ? 5.48 15.633 6.465 1 97.56 85 GLN A N 1
ATOM 682 C CA . GLN A 1 85 ? 5.102 16.781 7.277 1 97.56 85 GLN A CA 1
ATOM 683 C C . GLN A 1 85 ? 6.316 17.375 7.992 1 97.56 85 GLN A C 1
ATOM 685 O O . GLN A 1 85 ? 6.488 18.594 8.031 1 97.56 85 GLN A O 1
ATOM 690 N N . ASN A 1 86 ? 7.141 16.484 8.523 1 96.56 86 ASN A N 1
ATOM 691 C CA . ASN A 1 86 ? 8.344 16.953 9.203 1 96.56 86 ASN A CA 1
ATOM 692 C C . ASN A 1 86 ? 9.281 17.688 8.25 1 96.56 86 ASN A C 1
ATOM 694 O O . ASN A 1 86 ? 9.867 18.719 8.617 1 96.56 86 ASN A O 1
ATOM 698 N N . GLU A 1 87 ? 9.422 17.188 7.121 1 95.44 87 GLU A N 1
ATOM 699 C CA . GLU A 1 87 ? 10.242 17.828 6.102 1 95.44 87 GLU A CA 1
ATOM 700 C C . GLU A 1 87 ? 9.727 19.234 5.781 1 95.44 87 GLU A C 1
ATOM 702 O O . GLU A 1 87 ? 10.516 20.172 5.648 1 95.44 87 GLU A O 1
ATOM 707 N N . LEU A 1 88 ? 8.445 19.359 5.695 1 94.81 88 LEU A N 1
ATOM 708 C CA . LEU A 1 88 ? 7.809 20.609 5.316 1 94.81 88 LEU A CA 1
ATOM 709 C C . LEU A 1 88 ? 7.852 21.609 6.465 1 94.81 88 LEU A C 1
ATOM 711 O O . LEU A 1 88 ? 7.844 22.828 6.238 1 94.81 88 LEU A O 1
ATOM 715 N N . SER A 1 89 ? 7.746 21.156 7.637 1 91.5 89 SER A N 1
ATOM 716 C CA . SER A 1 89 ? 7.746 22.016 8.812 1 91.5 89 SER A CA 1
ATOM 717 C C . SER A 1 89 ? 9.141 22.562 9.102 1 91.5 89 SER A C 1
ATOM 719 O O . SER A 1 89 ? 9.297 23.484 9.898 1 91.5 89 SER A O 1
ATOM 721 N N . GLY A 1 90 ? 10.07 22.297 8.336 1 79.62 90 GLY A N 1
ATOM 722 C CA . GLY A 1 90 ? 11.445 22.719 8.586 1 79.62 90 GLY A CA 1
ATOM 723 C C . GLY A 1 90 ? 12.164 21.844 9.586 1 79.62 90 GLY A C 1
ATOM 724 O O . GLY A 1 90 ? 13.344 22.062 9.883 1 79.62 90 GLY A O 1
ATOM 725 N N . LYS A 1 91 ? 11.562 21.281 10.461 1 59.28 91 LYS A N 1
ATOM 726 C CA . LYS A 1 91 ? 12.203 20.359 11.398 1 59.28 91 LYS A CA 1
ATOM 727 C C . LYS A 1 91 ? 12.969 19.266 10.656 1 59.28 91 LYS A C 1
ATOM 729 O O . LYS A 1 91 ? 13.68 18.469 11.273 1 59.28 91 LYS A O 1
ATOM 734 N N . GLY A 1 92 ? 12.828 19.125 9.453 1 48.94 92 GLY A N 1
ATOM 735 C CA . GLY A 1 92 ? 13.703 18.219 8.742 1 48.94 92 GLY A CA 1
ATOM 736 C C . GLY A 1 92 ? 15.094 18.781 8.516 1 48.94 92 GLY A C 1
ATOM 737 O O . GLY A 1 92 ? 15.977 18.078 8.008 1 48.94 92 GLY A O 1
ATOM 738 N N . SER A 1 93 ? 15.297 20.109 8.156 1 41.09 93 SER A N 1
ATOM 739 C CA . SER A 1 93 ? 16.562 20.797 7.953 1 41.09 93 SER A CA 1
ATOM 740 C C . SER A 1 93 ? 17.266 21.078 9.281 1 41.09 93 SER A C 1
ATOM 742 O O . SER A 1 93 ? 16.812 21.938 10.047 1 41.09 93 SER A O 1
ATOM 744 N N . LEU A 1 94 ? 17.578 20.25 10.078 1 39.12 94 LEU A N 1
ATOM 745 C CA . LEU A 1 94 ? 18.562 20.562 11.102 1 39.12 94 LEU A CA 1
ATOM 746 C C . LEU A 1 94 ? 19.484 21.688 10.641 1 39.12 94 LEU A C 1
ATOM 748 O O . LEU A 1 94 ? 19.922 21.703 9.484 1 39.12 94 LEU A O 1
ATOM 752 N N . PRO A 1 95 ? 19.578 22.875 11.477 1 35.28 95 PRO A N 1
ATOM 753 C CA . PRO A 1 95 ? 20.719 23.719 11.117 1 35.28 95 PRO A CA 1
ATOM 754 C C . PRO A 1 95 ? 22.016 22.922 10.945 1 35.28 95 PRO A C 1
ATOM 756 O O . PRO A 1 95 ? 22.156 21.828 11.5 1 35.28 95 PRO A O 1
ATOM 759 N N . MET B 1 1 ? -17.172 21.734 8.977 1 65.5 1 MET B N 1
ATOM 760 C CA . MET B 1 1 ? -16.062 20.781 9.055 1 65.5 1 MET B CA 1
ATOM 761 C C . MET B 1 1 ? -14.727 21.484 8.906 1 65.5 1 MET B C 1
ATOM 763 O O . MET B 1 1 ? -14.602 22.453 8.156 1 65.5 1 MET B O 1
ATOM 767 N N . SER B 1 2 ? -13.781 21.109 9.836 1 84.62 2 SER B N 1
ATOM 768 C CA . SER B 1 2 ? -12.492 21.797 9.797 1 84.62 2 SER B CA 1
ATOM 769 C C . SER B 1 2 ? -11.672 21.375 8.586 1 84.62 2 SER B C 1
ATOM 771 O O . SER B 1 2 ? -11.977 20.375 7.945 1 84.62 2 SER B O 1
ATOM 773 N N . GLU B 1 3 ? -10.859 22.219 8.102 1 90.25 3 GLU B N 1
ATOM 774 C CA . GLU B 1 3 ? -9.945 21.906 7.004 1 90.25 3 GLU B CA 1
ATOM 775 C C . GLU B 1 3 ? -9.227 20.594 7.246 1 90.25 3 GLU B C 1
ATOM 777 O O . GLU B 1 3 ? -8.992 19.828 6.309 1 90.25 3 GLU B O 1
ATOM 782 N N . LEU B 1 4 ? -8.984 20.297 8.492 1 94.5 4 LEU B N 1
ATOM 783 C CA . LEU B 1 4 ? -8.305 19.062 8.844 1 94.5 4 LEU B CA 1
ATOM 784 C C . LEU B 1 4 ? -9.211 17.844 8.609 1 94.5 4 LEU B C 1
ATOM 786 O O . LEU B 1 4 ? -8.766 16.844 8.062 1 94.5 4 LEU B O 1
ATOM 790 N N . GLU B 1 5 ? -10.484 18.016 8.984 1 94.44 5 GLU B N 1
ATOM 791 C CA . GLU B 1 5 ? -11.438 16.922 8.773 1 94.44 5 GLU B CA 1
ATOM 792 C C . GLU B 1 5 ? -11.641 16.656 7.285 1 94.44 5 GLU B C 1
ATOM 794 O O . GLU B 1 5 ? -11.797 15.5 6.875 1 94.44 5 GLU B O 1
ATOM 799 N N . ASP B 1 6 ? -11.586 17.672 6.547 1 95.81 6 ASP B N 1
ATOM 800 C CA . ASP B 1 6 ? -11.758 17.531 5.102 1 95.81 6 ASP B CA 1
ATOM 801 C C . ASP B 1 6 ? -10.602 16.75 4.48 1 95.81 6 ASP B C 1
ATOM 803 O O . ASP B 1 6 ? -10.82 15.859 3.658 1 95.81 6 ASP B O 1
ATOM 807 N N . VAL B 1 7 ? -9.398 17.062 4.82 1 97.25 7 VAL B N 1
ATOM 808 C CA . VAL B 1 7 ? -8.242 16.375 4.242 1 97.25 7 VAL B CA 1
ATOM 809 C C . VAL B 1 7 ? -8.188 14.938 4.734 1 97.25 7 VAL B C 1
ATOM 811 O O . VAL B 1 7 ? -7.824 14.031 3.98 1 97.25 7 VAL B O 1
ATOM 814 N N . ARG B 1 8 ? -8.625 14.734 5.945 1 97.62 8 ARG B N 1
ATOM 815 C CA . ARG B 1 8 ? -8.68 13.375 6.469 1 97.62 8 ARG B CA 1
ATOM 816 C C . ARG B 1 8 ? -9.695 12.531 5.703 1 97.62 8 ARG B C 1
ATOM 818 O O . ARG B 1 8 ? -9.477 11.344 5.484 1 97.62 8 ARG B O 1
ATOM 825 N N . ARG B 1 9 ? -10.727 13.156 5.344 1 97.75 9 ARG B N 1
ATOM 826 C CA . ARG B 1 9 ? -11.727 12.453 4.543 1 97.75 9 ARG B CA 1
ATOM 827 C C . ARG B 1 9 ? -11.164 12.078 3.176 1 97.75 9 ARG B C 1
ATOM 829 O O . ARG B 1 9 ? -11.445 11 2.656 1 97.75 9 ARG B O 1
ATOM 836 N N . GLU B 1 10 ? -10.391 12.945 2.586 1 98.38 10 GLU B N 1
ATOM 837 C CA . GLU B 1 10 ? -9.742 12.648 1.316 1 98.38 10 GLU B CA 1
ATOM 838 C C . GLU B 1 10 ? -8.758 11.484 1.462 1 98.38 10 GLU B C 1
ATOM 840 O O . GLU B 1 10 ? -8.719 10.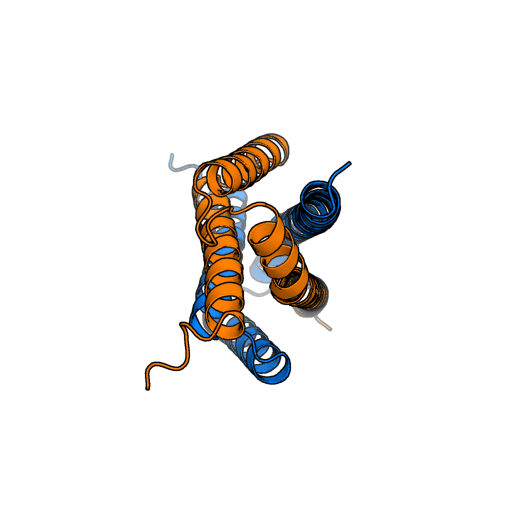586 0.616 1 98.38 10 GLU B O 1
ATOM 845 N N . ILE B 1 11 ? -8 11.469 2.529 1 98.69 11 ILE B N 1
ATOM 846 C CA . ILE B 1 11 ? -7.047 10.398 2.805 1 98.69 11 ILE B CA 1
ATOM 847 C C . ILE B 1 11 ? -7.793 9.086 3 1 98.69 11 ILE B C 1
ATOM 849 O O . ILE B 1 11 ? -7.355 8.039 2.516 1 98.69 11 ILE B O 1
ATOM 853 N N . GLU B 1 12 ? -8.945 9.195 3.68 1 98.75 12 GLU B N 1
ATOM 854 C CA . GLU B 1 12 ? -9.766 8 3.889 1 98.75 12 GLU B CA 1
ATOM 855 C C . GLU B 1 12 ? -10.219 7.402 2.561 1 98.75 12 GLU B C 1
ATOM 857 O O . GLU B 1 12 ? -10.234 6.184 2.396 1 98.75 12 GLU B O 1
ATOM 862 N N . GLU B 1 13 ? -10.609 8.219 1.665 1 98.69 13 GLU B N 1
ATOM 863 C CA . GLU B 1 13 ? -11.031 7.754 0.345 1 98.69 13 GLU B CA 1
ATOM 864 C C . GLU B 1 13 ? -9.875 7.09 -0.396 1 98.69 13 GLU B C 1
ATOM 866 O O . GLU B 1 13 ? -10.047 6.043 -1.027 1 98.69 13 GLU B O 1
ATOM 871 N N . ILE B 1 14 ? -8.711 7.688 -0.332 1 98.88 14 ILE B N 1
ATOM 872 C CA . ILE B 1 14 ? -7.52 7.117 -0.954 1 98.88 14 ILE B CA 1
ATOM 873 C C . ILE B 1 14 ? -7.207 5.762 -0.326 1 98.88 14 ILE B C 1
ATOM 875 O O . ILE B 1 14 ? -6.902 4.801 -1.034 1 98.88 14 ILE B O 1
ATOM 879 N N . ASP B 1 15 ? -7.324 5.684 1.026 1 98.88 15 ASP B N 1
ATOM 880 C CA . ASP B 1 15 ? -7.078 4.434 1.74 1 98.88 15 ASP B CA 1
ATOM 881 C C . ASP B 1 15 ? -8.008 3.328 1.254 1 98.88 15 ASP B C 1
ATOM 883 O O . ASP B 1 15 ? -7.582 2.188 1.068 1 98.88 15 ASP B O 1
ATOM 887 N N . ARG B 1 16 ? -9.242 3.678 1.065 1 98.75 16 ARG B N 1
ATOM 888 C CA . ARG B 1 16 ? -10.227 2.707 0.586 1 98.75 16 ARG B CA 1
ATOM 889 C C . ARG B 1 16 ? -9.852 2.195 -0.801 1 98.75 16 ARG B C 1
ATOM 891 O O . ARG B 1 16 ? -9.977 1 -1.081 1 98.75 16 ARG B O 1
ATOM 898 N N . GLU B 1 17 ? -9.406 3.076 -1.621 1 98.88 17 GLU B N 1
ATOM 899 C CA . GLU B 1 17 ? -9 2.691 -2.969 1 98.88 17 GLU B CA 1
ATOM 900 C C . GLU B 1 17 ? -7.766 1.795 -2.936 1 98.88 17 GLU B C 1
ATOM 902 O O . GLU B 1 17 ? -7.684 0.813 -3.676 1 98.88 17 GLU B O 1
ATOM 907 N N . ILE B 1 18 ? -6.793 2.141 -2.088 1 98.94 18 ILE B N 1
ATOM 908 C CA . ILE B 1 18 ? -5.586 1.333 -1.952 1 98.94 18 ILE B CA 1
ATOM 909 C C . ILE B 1 18 ? -5.953 -0.078 -1.503 1 98.94 18 ILE B C 1
ATOM 911 O O . ILE B 1 18 ? -5.488 -1.062 -2.08 1 98.94 18 ILE B O 1
ATOM 915 N N . LEU B 1 19 ? -6.859 -0.161 -0.542 1 98.94 19 LEU B N 1
ATOM 916 C CA . LEU B 1 19 ? -7.277 -1.458 -0.022 1 98.94 19 LEU B CA 1
ATOM 917 C C . LEU B 1 19 ? -7.98 -2.275 -1.099 1 98.94 19 LEU B C 1
ATOM 919 O O . LEU B 1 19 ? -7.773 -3.486 -1.201 1 98.94 19 LEU B O 1
ATOM 923 N N . ALA B 1 20 ? -8.836 -1.622 -1.862 1 98.88 20 ALA B N 1
ATOM 924 C CA . ALA B 1 20 ? -9.539 -2.303 -2.947 1 98.88 20 ALA B CA 1
ATOM 925 C C . ALA B 1 20 ? -8.555 -2.85 -3.979 1 98.88 20 ALA B C 1
ATOM 927 O O . ALA B 1 20 ? -8.727 -3.963 -4.48 1 98.88 20 ALA B O 1
ATOM 928 N N . LEU B 1 21 ? -7.523 -2.072 -4.297 1 98.94 21 LEU B N 1
ATOM 929 C CA . LEU B 1 21 ? -6.504 -2.502 -5.25 1 98.94 21 LEU B CA 1
ATOM 930 C C . LEU B 1 21 ? -5.684 -3.656 -4.684 1 98.94 21 LEU B C 1
ATOM 932 O O . LEU B 1 21 ? -5.34 -4.59 -5.41 1 98.94 21 LEU B O 1
ATOM 936 N N . ILE B 1 22 ? -5.391 -3.621 -3.367 1 98.94 22 ILE B N 1
ATOM 937 C CA . ILE B 1 22 ? -4.66 -4.711 -2.729 1 98.94 22 ILE B CA 1
ATOM 938 C C . ILE B 1 22 ? -5.484 -5.996 -2.801 1 98.94 22 ILE B C 1
ATOM 940 O O . ILE B 1 22 ? -4.957 -7.062 -3.115 1 98.94 22 ILE B O 1
ATOM 944 N N . ASP B 1 23 ? -6.758 -5.84 -2.537 1 98.88 23 ASP B N 1
ATOM 945 C CA . ASP B 1 23 ? -7.656 -6.992 -2.615 1 98.88 23 ASP B CA 1
ATOM 946 C C . ASP B 1 23 ? -7.66 -7.59 -4.02 1 98.88 23 ASP B C 1
ATOM 948 O O . ASP B 1 23 ? -7.555 -8.805 -4.18 1 98.88 23 ASP B O 1
ATOM 952 N N . ARG B 1 24 ? -7.793 -6.754 -4.98 1 98.81 24 ARG B N 1
ATOM 953 C CA . ARG B 1 24 ? -7.762 -7.203 -6.367 1 98.81 24 ARG B CA 1
ATOM 954 C C . ARG B 1 24 ? -6.441 -7.895 -6.691 1 98.81 24 ARG B C 1
ATOM 956 O O . ARG B 1 24 ? -6.426 -8.953 -7.32 1 98.81 24 ARG B O 1
ATOM 963 N N . ARG B 1 25 ? -5.359 -7.336 -6.312 1 98.81 25 ARG B N 1
ATOM 964 C CA . ARG B 1 25 ? -4.035 -7.887 -6.574 1 98.81 25 ARG B CA 1
ATOM 965 C C . ARG B 1 25 ? -3.887 -9.273 -5.965 1 98.81 25 ARG B C 1
ATOM 967 O O . ARG B 1 25 ? -3.389 -10.195 -6.613 1 98.81 25 ARG B O 1
ATOM 974 N N . VAL B 1 26 ? -4.309 -9.398 -4.691 1 98.44 26 VAL B N 1
ATOM 975 C CA . VAL B 1 26 ? -4.172 -10.656 -3.965 1 98.44 26 VAL B CA 1
ATOM 976 C C . VAL B 1 26 ? -5.027 -11.727 -4.633 1 98.44 26 VAL B C 1
ATOM 978 O O . VAL B 1 26 ? -4.605 -12.883 -4.754 1 98.44 26 VAL B O 1
ATOM 981 N N . ASN B 1 27 ? -6.156 -11.328 -5.121 1 97.62 27 ASN B N 1
ATOM 982 C CA . ASN B 1 27 ? -7.078 -12.297 -5.711 1 97.62 27 ASN B CA 1
ATOM 983 C C . ASN B 1 27 ? -6.59 -12.781 -7.07 1 97.62 27 ASN B C 1
ATOM 985 O O . ASN B 1 27 ? -7.031 -13.828 -7.559 1 97.62 27 ASN B O 1
ATOM 989 N N . LEU B 1 28 ? -5.719 -12.055 -7.707 1 98.31 28 LEU B N 1
ATOM 990 C CA . LEU B 1 28 ? -5.125 -12.5 -8.961 1 98.31 28 LEU B CA 1
ATOM 991 C C . LEU B 1 28 ? -4.207 -13.695 -8.742 1 98.31 28 LEU B C 1
ATOM 993 O O . LEU B 1 28 ? -3.789 -14.352 -9.695 1 98.31 28 LEU B O 1
ATOM 997 N N . ALA B 1 29 ? -3.881 -14.031 -7.445 1 96.81 29 ALA B N 1
ATOM 998 C CA . ALA B 1 29 ? -2.988 -15.125 -7.094 1 96.81 29 ALA B CA 1
ATOM 999 C C . ALA B 1 29 ? -3.494 -16.453 -7.668 1 96.81 29 ALA B C 1
ATOM 1001 O O . ALA B 1 29 ? -2.699 -17.328 -8.023 1 96.81 29 ALA B O 1
ATOM 1002 N N . GLU B 1 30 ? -4.773 -16.531 -7.738 1 95.75 30 GLU B N 1
ATOM 1003 C CA . GLU B 1 30 ? -5.352 -17.766 -8.281 1 95.75 30 GLU B CA 1
ATOM 1004 C C . GLU B 1 30 ? -4.938 -17.969 -9.734 1 95.75 30 GLU B C 1
ATOM 1006 O O . GLU B 1 30 ? -4.5 -19.062 -10.109 1 95.75 30 GLU B O 1
ATOM 1011 N N . ARG B 1 31 ? -5.066 -16.953 -10.508 1 96.56 31 ARG B N 1
ATOM 1012 C CA . ARG B 1 31 ? -4.688 -17.031 -11.914 1 96.56 31 ARG B CA 1
ATOM 1013 C C . ARG B 1 31 ? -3.182 -17.219 -12.062 1 96.56 31 ARG B C 1
ATOM 1015 O O . ARG B 1 31 ? -2.73 -17.938 -12.961 1 96.56 31 ARG B O 1
ATOM 1022 N N . VAL B 1 32 ? -2.385 -16.578 -11.219 1 97.19 32 VAL B N 1
ATOM 1023 C CA . VAL B 1 32 ? -0.934 -16.734 -11.242 1 97.19 32 VAL B CA 1
ATOM 1024 C C . VAL B 1 32 ? -0.568 -18.188 -10.977 1 97.19 32 VAL B C 1
ATOM 1026 O O . VAL B 1 32 ? 0.213 -18.797 -11.719 1 97.19 32 VAL B O 1
ATOM 1029 N N . LEU B 1 33 ? -1.199 -18.734 -9.938 1 96.25 33 LEU B N 1
ATOM 1030 C CA . LEU B 1 33 ? -0.922 -20.109 -9.547 1 96.25 33 LEU B CA 1
ATOM 1031 C C . LEU B 1 33 ? -1.236 -21.078 -10.688 1 96.25 33 LEU B C 1
ATOM 1033 O O . LEU B 1 33 ? -0.427 -21.953 -11 1 96.25 33 LEU B O 1
ATOM 1037 N N . GLU B 1 34 ? -2.389 -20.938 -11.289 1 94.56 34 GLU B N 1
ATOM 1038 C CA . GLU B 1 34 ? -2.805 -21.812 -12.391 1 94.56 34 GLU B CA 1
ATOM 1039 C C . GLU B 1 34 ? -1.812 -21.75 -13.547 1 94.56 34 GLU B C 1
ATOM 1041 O O . GLU B 1 34 ? -1.479 -22.781 -14.133 1 94.56 34 GLU B O 1
ATOM 1046 N N . SER B 1 35 ? -1.398 -20.547 -13.859 1 94.56 35 SER B N 1
ATOM 1047 C CA . SER B 1 35 ? -0.462 -20.359 -14.961 1 94.56 35 SER B CA 1
ATOM 1048 C C . SER B 1 35 ? 0.893 -20.984 -14.648 1 94.56 35 SER B C 1
ATOM 1050 O O . SER B 1 35 ? 1.552 -21.547 -15.531 1 94.56 35 SER B O 1
ATOM 1052 N N . LYS B 1 36 ? 1.303 -20.938 -13.375 1 94.5 36 LYS B N 1
ATOM 1053 C CA . LYS B 1 36 ? 2.592 -21.484 -12.969 1 94.5 36 LYS B CA 1
ATOM 1054 C C . LYS B 1 36 ? 2.57 -23.016 -13 1 94.5 36 LYS B C 1
ATOM 1056 O O . LYS B 1 36 ? 3.572 -23.641 -13.336 1 94.5 36 LYS B O 1
ATOM 1061 N N . ARG B 1 37 ? 1.44 -23.5 -12.641 1 91 37 ARG B N 1
ATOM 1062 C CA . ARG B 1 37 ? 1.269 -24.953 -12.688 1 91 37 ARG B CA 1
ATOM 1063 C C . ARG B 1 37 ? 1.452 -25.484 -14.102 1 91 37 ARG B C 1
ATOM 1065 O O . ARG B 1 37 ? 2.096 -26.516 -14.305 1 91 37 ARG B O 1
ATOM 1072 N N . ILE B 1 38 ? 0.999 -24.797 -15 1 88.88 38 ILE B N 1
ATOM 1073 C CA . ILE B 1 38 ? 1.053 -25.188 -16.406 1 88.88 38 ILE B CA 1
ATOM 1074 C C . ILE B 1 38 ? 2.492 -25.125 -16.906 1 88.88 38 ILE B C 1
ATOM 1076 O O . ILE B 1 38 ? 2.934 -25.984 -17.672 1 88.88 38 ILE B O 1
ATOM 1080 N N . ASN B 1 39 ? 3.238 -24.203 -16.391 1 88.5 39 ASN B N 1
ATOM 1081 C CA . ASN B 1 39 ? 4.578 -23.953 -16.922 1 88.5 39 ASN B CA 1
ATOM 1082 C C . ASN B 1 39 ? 5.656 -24.547 -16.016 1 88.5 39 ASN B C 1
ATOM 1084 O O . ASN B 1 39 ? 6.844 -24.469 -16.328 1 88.5 39 ASN B O 1
ATOM 1088 N N . GLY B 1 40 ? 5.254 -25.078 -14.914 1 89.94 40 GLY B N 1
ATOM 1089 C CA . GLY B 1 40 ? 6.207 -25.688 -13.992 1 89.94 40 GLY B CA 1
ATOM 1090 C C . GLY B 1 40 ? 7.035 -24.656 -13.242 1 89.94 40 GLY B C 1
ATOM 1091 O O . GLY B 1 40 ? 8.211 -24.891 -12.953 1 89.94 40 GLY B O 1
ATOM 1092 N N . THR B 1 41 ? 6.48 -23.453 -13.117 1 91.44 41 THR B N 1
ATOM 1093 C CA . THR B 1 41 ? 7.156 -22.391 -12.383 1 91.44 41 THR B CA 1
ATOM 1094 C C . THR B 1 41 ? 6.793 -22.453 -10.898 1 91.44 41 THR B C 1
ATOM 1096 O O . THR B 1 41 ? 5.645 -22.719 -10.547 1 91.44 41 THR B O 1
ATOM 1099 N N . SER B 1 42 ? 7.742 -22.172 -10.062 1 94.88 42 SER B N 1
ATOM 1100 C CA . SER B 1 42 ? 7.52 -22.203 -8.617 1 94.88 42 SER B CA 1
ATOM 1101 C C . SER B 1 42 ? 6.637 -21.031 -8.172 1 94.88 42 SER B C 1
ATOM 1103 O O . SER B 1 42 ? 6.613 -19.984 -8.812 1 94.88 42 SER B O 1
ATOM 1105 N N . ILE B 1 43 ? 5.961 -21.281 -7.117 1 96.12 43 ILE B N 1
ATOM 1106 C CA . ILE B 1 43 ? 5.152 -20.234 -6.508 1 96.12 43 ILE B CA 1
ATOM 1107 C C . ILE B 1 43 ? 6.043 -19.062 -6.117 1 96.12 43 ILE B C 1
ATOM 1109 O O . ILE B 1 43 ? 5.75 -17.906 -6.461 1 96.12 43 ILE B O 1
ATOM 1113 N N . ASN B 1 44 ? 7.105 -19.406 -5.379 1 96.75 44 ASN B N 1
ATOM 1114 C CA . ASN B 1 44 ? 8.062 -18.359 -5.059 1 96.75 44 ASN B CA 1
ATOM 1115 C C . ASN B 1 44 ? 9.047 -18.125 -6.207 1 96.75 44 ASN B C 1
ATOM 1117 O O . ASN B 1 44 ? 10.078 -18.797 -6.289 1 96.75 44 ASN B O 1
ATOM 1121 N N . ASP B 1 45 ? 8.773 -17.219 -7.125 1 96.62 45 ASP B N 1
ATOM 1122 C CA . ASP B 1 45 ? 9.57 -16.844 -8.289 1 96.62 45 ASP B CA 1
ATOM 1123 C C . ASP B 1 45 ? 10.438 -15.633 -7.996 1 96.62 45 ASP B C 1
ATOM 1125 O O . ASP B 1 45 ? 10.023 -14.492 -8.219 1 96.62 45 ASP B O 1
ATOM 1129 N N . GLN B 1 46 ? 11.602 -15.852 -7.598 1 97.25 46 GLN B N 1
ATOM 1130 C CA . GLN B 1 46 ? 12.508 -14.805 -7.125 1 97.25 46 GLN B CA 1
ATOM 1131 C C . GLN B 1 46 ? 12.789 -13.781 -8.227 1 97.25 46 GLN B C 1
ATOM 1133 O O . GLN B 1 46 ? 12.883 -12.586 -7.957 1 97.25 46 GLN B O 1
ATOM 1138 N N . LYS B 1 47 ? 12.93 -14.219 -9.383 1 97.25 47 LYS B N 1
ATOM 1139 C CA . LYS B 1 47 ? 13.195 -13.312 -10.492 1 97.25 47 LYS B CA 1
ATOM 1140 C C . LYS B 1 47 ? 12.039 -12.336 -10.695 1 97.25 47 LYS B C 1
ATOM 1142 O O . LYS B 1 47 ? 12.258 -11.141 -10.867 1 97.25 47 LYS B O 1
ATOM 1147 N N . GLN B 1 48 ? 10.812 -12.891 -10.688 1 97.69 48 GLN B N 1
ATOM 1148 C CA . GLN B 1 48 ? 9.641 -12.039 -10.828 1 97.69 48 GLN B CA 1
ATOM 1149 C C . GLN B 1 48 ? 9.523 -11.07 -9.656 1 97.69 48 GLN B C 1
ATOM 1151 O O . GLN B 1 48 ? 9.188 -9.898 -9.844 1 97.69 48 GLN B O 1
ATOM 1156 N N . ASN B 1 49 ? 9.82 -11.562 -8.406 1 98.56 49 ASN B N 1
ATOM 1157 C CA . ASN B 1 49 ? 9.781 -10.695 -7.234 1 98.56 49 ASN B CA 1
ATOM 1158 C C . ASN B 1 49 ? 10.719 -9.508 -7.383 1 98.56 49 ASN B C 1
ATOM 1160 O O . ASN B 1 49 ? 10.344 -8.367 -7.09 1 98.56 49 ASN B O 1
ATOM 1164 N N . GLU B 1 50 ? 11.875 -9.758 -7.887 1 98.62 50 GLU B N 1
ATOM 1165 C CA . GLU B 1 50 ? 12.867 -8.703 -8.094 1 98.62 50 GLU B CA 1
ATOM 1166 C C . GLU B 1 50 ? 12.391 -7.703 -9.141 1 98.62 50 GLU B C 1
ATOM 1168 O O . GLU B 1 50 ? 12.602 -6.496 -8.992 1 98.62 50 GLU B O 1
ATOM 1173 N N . VAL B 1 51 ? 11.828 -8.195 -10.148 1 98.69 51 VAL B N 1
ATOM 1174 C CA . VAL B 1 51 ? 11.289 -7.332 -11.195 1 98.69 51 VAL B CA 1
ATOM 1175 C C . VAL B 1 51 ? 10.258 -6.375 -10.594 1 98.69 51 VAL B C 1
ATOM 1177 O O . VAL B 1 51 ? 10.289 -5.172 -10.859 1 98.69 51 VAL B O 1
ATOM 1180 N N . VAL B 1 52 ? 9.352 -6.922 -9.805 1 98.81 52 VAL B N 1
ATOM 1181 C CA . VAL B 1 52 ? 8.289 -6.133 -9.18 1 98.81 52 VAL B CA 1
ATOM 1182 C C . VAL B 1 52 ? 8.906 -5.07 -8.266 1 98.81 52 VAL B C 1
ATOM 1184 O O . VAL B 1 52 ? 8.531 -3.898 -8.328 1 98.81 52 VAL B O 1
ATOM 1187 N N . ILE B 1 53 ? 9.875 -5.496 -7.453 1 98.88 53 ILE B N 1
ATOM 1188 C CA . ILE B 1 53 ? 10.5 -4.582 -6.508 1 98.88 53 ILE B CA 1
ATOM 1189 C C . ILE B 1 53 ? 11.242 -3.479 -7.266 1 98.88 53 ILE B C 1
ATOM 1191 O O . ILE B 1 53 ? 11.094 -2.295 -6.953 1 98.88 53 ILE B O 1
ATOM 1195 N N . ASN B 1 54 ? 11.984 -3.846 -8.258 1 98.81 54 ASN B N 1
ATOM 1196 C CA . ASN B 1 54 ? 12.742 -2.867 -9.023 1 98.81 54 ASN B CA 1
ATOM 1197 C C . ASN B 1 54 ? 11.828 -1.866 -9.727 1 98.81 54 ASN B C 1
ATOM 1199 O O . ASN B 1 54 ? 12.109 -0.668 -9.742 1 98.81 54 ASN B O 1
ATOM 1203 N N . ARG B 1 55 ? 10.789 -2.34 -10.273 1 98.81 55 ARG B N 1
ATOM 1204 C CA . ARG B 1 55 ? 9.82 -1.45 -10.914 1 98.81 55 ARG B CA 1
ATOM 1205 C C . ARG B 1 55 ? 9.234 -0.465 -9.906 1 98.81 55 ARG B C 1
ATOM 1207 O O . ARG B 1 55 ? 9.109 0.726 -10.195 1 98.81 55 ARG B O 1
ATOM 1214 N N . ALA B 1 56 ? 8.891 -1.027 -8.766 1 98.81 56 ALA B N 1
ATOM 1215 C CA . ALA B 1 56 ? 8.32 -0.184 -7.719 1 98.81 56 ALA B CA 1
ATOM 1216 C C . ALA B 1 56 ? 9.32 0.881 -7.27 1 98.81 56 ALA B C 1
ATOM 1218 O O . ALA B 1 56 ? 8.953 2.045 -7.09 1 98.81 56 ALA B O 1
ATOM 1219 N N . LEU B 1 57 ? 10.578 0.495 -7.121 1 98.81 57 LEU B N 1
ATOM 1220 C CA . LEU B 1 57 ? 11.602 1.42 -6.648 1 98.81 57 LEU B CA 1
ATOM 1221 C C . LEU B 1 57 ? 11.914 2.471 -7.707 1 98.81 57 LEU B C 1
ATOM 1223 O O . LEU B 1 57 ? 12.156 3.635 -7.379 1 98.81 57 LEU B O 1
ATOM 1227 N N . ASN B 1 58 ? 11.953 2.088 -8.953 1 98.81 58 ASN B N 1
ATOM 1228 C CA . ASN B 1 58 ? 12.125 3.057 -10.031 1 98.81 58 ASN B CA 1
ATOM 1229 C C . ASN B 1 58 ? 11.008 4.09 -10.047 1 98.81 58 ASN B C 1
ATOM 1231 O O . ASN B 1 58 ? 11.266 5.289 -10.172 1 98.81 58 ASN B O 1
ATOM 1235 N N . ALA B 1 59 ? 9.789 3.631 -9.93 1 98.69 59 ALA B N 1
ATOM 1236 C CA . ALA B 1 59 ? 8.648 4.539 -9.875 1 98.69 59 ALA B CA 1
ATOM 1237 C C . ALA B 1 59 ? 8.734 5.453 -8.656 1 98.69 59 ALA B C 1
ATOM 1239 O O . ALA B 1 59 ? 8.438 6.648 -8.742 1 98.69 59 ALA B O 1
ATOM 1240 N N . ALA B 1 60 ? 9.148 4.828 -7.543 1 98.62 60 ALA B N 1
ATOM 1241 C CA . ALA B 1 60 ? 9.297 5.605 -6.312 1 98.62 60 ALA B CA 1
ATOM 1242 C C . ALA B 1 60 ? 10.312 6.734 -6.5 1 98.62 60 ALA B C 1
ATOM 1244 O O . ALA B 1 60 ? 10.102 7.848 -6.008 1 98.62 60 ALA B O 1
ATOM 1245 N N . THR B 1 61 ? 11.406 6.461 -7.152 1 98.56 61 THR B N 1
ATOM 1246 C CA . THR B 1 61 ? 12.422 7.465 -7.445 1 98.56 61 THR B CA 1
ATOM 1247 C C . THR B 1 61 ? 11.836 8.602 -8.273 1 98.56 61 THR B C 1
ATOM 1249 O O . THR B 1 61 ? 12.039 9.781 -7.953 1 98.56 61 THR B O 1
ATOM 1252 N N . GLU B 1 62 ? 11.125 8.289 -9.25 1 98.44 62 GLU B N 1
ATOM 1253 C CA . GLU B 1 62 ? 10.523 9.281 -10.141 1 98.44 62 GLU B CA 1
ATOM 1254 C C . GLU B 1 62 ? 9.523 10.156 -9.391 1 98.44 62 GLU B C 1
ATOM 1256 O O . GLU B 1 62 ? 9.391 11.344 -9.68 1 98.44 62 GLU B O 1
ATOM 1261 N N . LEU B 1 63 ? 8.836 9.539 -8.43 1 98.19 63 LEU B N 1
ATOM 1262 C CA . LEU B 1 63 ? 7.793 10.242 -7.684 1 98.19 63 LEU B CA 1
ATOM 1263 C C . LEU B 1 63 ? 8.367 10.906 -6.438 1 98.19 63 LEU B C 1
ATOM 1265 O O . LEU B 1 63 ? 7.633 11.523 -5.66 1 98.19 63 LEU B O 1
ATOM 1269 N N . ASN B 1 64 ? 9.703 10.703 -6.199 1 97.56 64 ASN B N 1
ATOM 1270 C CA . ASN B 1 64 ? 10.383 11.219 -5.02 1 97.56 64 ASN B CA 1
ATOM 1271 C C . ASN B 1 64 ? 9.766 10.68 -3.732 1 97.56 64 ASN B C 1
ATOM 1273 O O . ASN B 1 64 ? 9.523 11.438 -2.791 1 97.56 64 ASN B O 1
ATOM 1277 N N . LEU B 1 65 ? 9.422 9.453 -3.795 1 98.5 65 LEU B N 1
ATOM 1278 C CA . LEU B 1 65 ? 8.945 8.742 -2.613 1 98.5 65 LEU B CA 1
ATOM 1279 C C . LEU B 1 65 ? 10.094 8.031 -1.906 1 98.5 65 LEU B C 1
ATOM 1281 O O . LEU B 1 65 ? 11.094 7.68 -2.535 1 98.5 65 LEU B O 1
ATOM 1285 N N . ASP B 1 66 ? 9.969 7.859 -0.611 1 98.38 66 ASP B N 1
ATOM 1286 C CA . ASP B 1 66 ? 10.984 7.16 0.171 1 98.38 66 ASP B CA 1
ATOM 1287 C C . ASP B 1 66 ? 11.148 5.723 -0.306 1 98.38 66 ASP B C 1
ATOM 1289 O O . ASP B 1 66 ? 10.203 4.934 -0.26 1 98.38 66 ASP B O 1
ATOM 1293 N N . LEU B 1 67 ? 12.305 5.379 -0.664 1 98.69 67 LEU B N 1
ATOM 1294 C CA . LEU B 1 67 ? 12.578 4.082 -1.268 1 98.69 67 LEU B CA 1
ATOM 1295 C C . LEU B 1 67 ? 12.391 2.959 -0.253 1 98.69 67 LEU B C 1
ATOM 1297 O O . LEU B 1 67 ? 11.875 1.891 -0.59 1 98.69 67 LEU B O 1
ATOM 1301 N N . GLY B 1 68 ? 12.828 3.211 0.952 1 98.75 68 GLY B N 1
ATOM 1302 C CA . GLY B 1 68 ? 12.68 2.197 1.984 1 98.75 68 GLY B CA 1
ATOM 1303 C C . GLY B 1 68 ? 11.234 1.845 2.27 1 98.75 68 GLY B C 1
ATOM 1304 O O . GLY B 1 68 ? 10.891 0.668 2.398 1 98.75 68 GLY B O 1
ATOM 1305 N N . SER B 1 69 ? 10.414 2.865 2.338 1 98.88 69 SER B N 1
ATOM 1306 C CA . SER B 1 69 ? 8.992 2.654 2.592 1 98.88 69 SER B CA 1
ATOM 1307 C C . SER B 1 69 ? 8.336 1.903 1.441 1 98.88 69 SER B C 1
ATOM 1309 O O . SER B 1 69 ? 7.582 0.952 1.665 1 98.88 69 SER B O 1
ATOM 1311 N N . ILE B 1 70 ? 8.633 2.301 0.235 1 98.88 70 ILE B N 1
ATOM 1312 C CA . ILE B 1 70 ? 8.039 1.654 -0.928 1 98.88 70 ILE B CA 1
ATOM 1313 C C . ILE B 1 70 ? 8.508 0.205 -1.014 1 98.88 70 ILE B C 1
ATOM 1315 O O . ILE B 1 70 ? 7.723 -0.692 -1.332 1 98.88 70 ILE B O 1
ATOM 1319 N N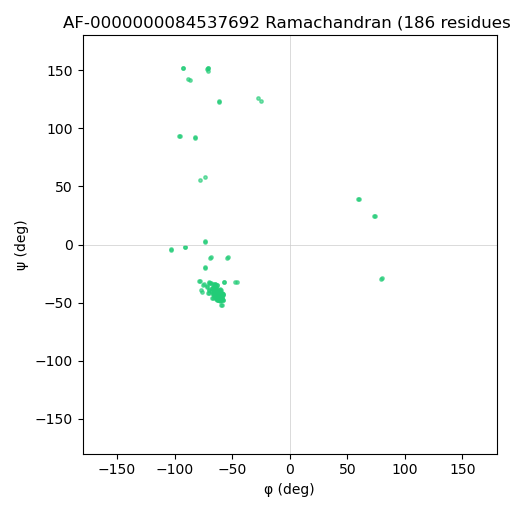 . LYS B 1 71 ? 9.758 -0.012 -0.713 1 98.94 71 LYS B N 1
ATOM 1320 C CA . LYS B 1 71 ? 10.258 -1.383 -0.687 1 98.94 71 LYS B CA 1
ATOM 1321 C C . LYS B 1 71 ? 9.484 -2.23 0.321 1 98.94 71 LYS B C 1
ATOM 1323 O O . LYS B 1 71 ? 9.078 -3.352 0.012 1 98.94 71 LYS B O 1
ATOM 1328 N N . THR B 1 72 ? 9.266 -1.725 1.479 1 98.94 72 THR B N 1
ATOM 1329 C CA . THR B 1 72 ? 8.539 -2.436 2.525 1 98.94 72 THR B CA 1
ATOM 1330 C C . THR B 1 72 ? 7.125 -2.775 2.068 1 98.94 72 THR B C 1
ATOM 1332 O O . THR B 1 72 ? 6.664 -3.906 2.244 1 98.94 72 THR B O 1
ATOM 1335 N N . ILE B 1 73 ? 6.477 -1.856 1.47 1 98.94 73 ILE B N 1
ATOM 1336 C CA . ILE B 1 73 ? 5.098 -2.045 1.034 1 98.94 73 ILE B CA 1
ATOM 1337 C C . ILE B 1 73 ? 5.039 -3.131 -0.037 1 98.94 73 ILE B C 1
ATOM 1339 O O . ILE B 1 73 ? 4.23 -4.059 0.052 1 98.94 73 ILE B O 1
ATOM 1343 N N . PHE B 1 74 ? 5.914 -3.094 -0.96 1 98.94 74 PHE B N 1
ATOM 1344 C CA . PHE B 1 74 ? 5.824 -4.023 -2.08 1 98.94 74 PHE B CA 1
ATOM 1345 C C . PHE B 1 74 ? 6.328 -5.406 -1.677 1 98.94 74 PHE B C 1
ATOM 1347 O O . PHE B 1 74 ? 5.828 -6.422 -2.166 1 98.94 74 PHE B O 1
ATOM 1354 N N . GLU B 1 75 ? 7.281 -5.473 -0.775 1 98.94 75 GLU B N 1
ATOM 1355 C CA . GLU B 1 75 ? 7.637 -6.773 -0.217 1 98.94 75 GLU B CA 1
ATOM 1356 C C . GLU B 1 75 ? 6.445 -7.414 0.49 1 98.94 75 GLU B C 1
ATOM 1358 O O . GLU B 1 75 ? 6.25 -8.625 0.408 1 98.94 75 GLU B O 1
ATOM 1363 N N . THR B 1 76 ? 5.719 -6.625 1.172 1 98.94 76 THR B N 1
ATOM 1364 C CA . THR B 1 76 ? 4.531 -7.117 1.859 1 98.94 76 THR B CA 1
ATOM 1365 C C . THR B 1 76 ? 3.482 -7.59 0.857 1 98.94 76 THR B C 1
ATOM 1367 O O . THR B 1 76 ? 2.887 -8.656 1.031 1 98.94 76 THR B O 1
ATOM 1370 N N . LEU B 1 77 ? 3.279 -6.855 -0.24 1 98.88 77 LEU B N 1
ATOM 1371 C CA . LEU B 1 77 ? 2.326 -7.238 -1.275 1 98.88 77 LEU B CA 1
ATOM 1372 C C . LEU B 1 77 ? 2.729 -8.555 -1.923 1 98.88 77 LEU B C 1
ATOM 1374 O O . LEU B 1 77 ? 1.879 -9.422 -2.166 1 98.88 77 LEU B O 1
ATOM 1378 N N . ILE B 1 78 ? 4.004 -8.656 -2.213 1 98.81 78 ILE B N 1
ATOM 1379 C CA . ILE B 1 78 ? 4.516 -9.883 -2.811 1 98.81 78 ILE B CA 1
ATOM 1380 C C . ILE B 1 78 ? 4.273 -11.055 -1.862 1 98.81 78 ILE B C 1
ATOM 1382 O O . ILE B 1 78 ? 3.781 -12.109 -2.279 1 98.81 78 ILE B O 1
ATOM 1386 N N . ARG B 1 79 ? 4.562 -10.844 -0.558 1 98.62 79 ARG B N 1
ATOM 1387 C CA . ARG B 1 79 ? 4.352 -11.883 0.438 1 98.62 79 ARG B CA 1
ATOM 1388 C C . ARG B 1 79 ? 2.885 -12.297 0.498 1 98.62 79 ARG B C 1
ATOM 1390 O O . ARG B 1 79 ? 2.572 -13.484 0.596 1 98.62 79 ARG B O 1
ATOM 1397 N N . MET B 1 80 ? 2.027 -11.375 0.419 1 98.69 80 MET B N 1
ATOM 1398 C CA . MET B 1 80 ? 0.596 -11.656 0.454 1 98.69 80 MET B CA 1
ATOM 1399 C C . MET B 1 80 ? 0.18 -12.516 -0.734 1 98.69 80 MET B C 1
ATOM 1401 O O . MET B 1 80 ? -0.64 -13.422 -0.592 1 98.69 80 MET B O 1
ATOM 1405 N N . SER B 1 81 ? 0.678 -12.219 -1.863 1 98.25 81 SER B N 1
ATOM 1406 C CA . SER B 1 81 ? 0.378 -13 -3.062 1 98.25 81 SER B CA 1
ATOM 1407 C C . SER B 1 81 ? 0.89 -14.43 -2.938 1 98.25 81 SER B C 1
ATOM 1409 O O . SER B 1 81 ? 0.17 -15.383 -3.244 1 98.25 81 SER B O 1
ATOM 1411 N N . ILE B 1 82 ? 2.107 -14.578 -2.475 1 98.06 82 ILE B N 1
ATOM 1412 C CA . ILE B 1 82 ? 2.723 -15.891 -2.316 1 98.06 82 ILE B CA 1
ATOM 1413 C C . ILE B 1 82 ? 1.93 -16.719 -1.305 1 98.06 82 ILE B C 1
ATOM 1415 O O . ILE B 1 82 ? 1.654 -17.891 -1.536 1 98.06 82 ILE B O 1
ATOM 1419 N N . GLU B 1 83 ? 1.562 -16.078 -0.242 1 97.69 83 GLU B N 1
ATOM 1420 C CA . GLU B 1 83 ? 0.783 -16.766 0.785 1 97.69 83 GLU B CA 1
ATOM 1421 C C . GLU B 1 83 ? -0.562 -17.234 0.236 1 97.69 83 GLU B C 1
ATOM 1423 O O . GLU B 1 83 ? -1.001 -18.359 0.524 1 97.69 83 GLU B O 1
ATOM 1428 N N . ARG B 1 84 ? -1.171 -16.422 -0.527 1 97.69 84 ARG B N 1
ATOM 1429 C CA . ARG B 1 84 ? -2.453 -16.781 -1.119 1 97.69 84 ARG B CA 1
ATOM 1430 C C . ARG B 1 84 ? -2.293 -17.938 -2.096 1 97.69 84 ARG B C 1
ATOM 1432 O O . ARG B 1 84 ? -3.121 -18.859 -2.125 1 97.69 84 ARG B O 1
ATOM 1439 N N . GLN B 1 85 ? -1.261 -17.906 -2.902 1 97.56 85 GLN B N 1
ATOM 1440 C CA . GLN B 1 85 ? -0.974 -19.016 -3.809 1 97.56 85 GLN B CA 1
ATOM 1441 C C . GLN B 1 85 ? -0.742 -20.312 -3.037 1 97.56 85 GLN B C 1
ATOM 1443 O O . GLN B 1 85 ? -1.247 -21.359 -3.424 1 97.56 85 GLN B O 1
ATOM 1448 N N . ASN B 1 86 ? 0.003 -20.188 -1.959 1 96.56 86 ASN B N 1
ATOM 1449 C CA . ASN B 1 86 ? 0.26 -21.375 -1.135 1 96.56 86 ASN B CA 1
ATOM 1450 C C . ASN B 1 86 ? -1.03 -21.938 -0.548 1 96.56 86 ASN B C 1
ATOM 1452 O O . ASN B 1 86 ? -1.214 -23.156 -0.5 1 96.56 86 ASN B O 1
ATOM 1456 N N . GLU B 1 87 ? -1.851 -21.094 -0.096 1 95.5 87 GLU B N 1
ATOM 1457 C CA . GLU B 1 87 ? -3.145 -21.516 0.437 1 95.5 87 GLU B CA 1
ATOM 1458 C C . GLU B 1 87 ? -3.959 -22.266 -0.613 1 95.5 87 GLU B C 1
ATOM 1460 O O . GLU B 1 87 ? -4.582 -23.281 -0.312 1 95.5 87 GLU B O 1
ATOM 1465 N N . LEU B 1 88 ? -3.928 -21.766 -1.823 1 94.88 88 LEU B N 1
ATOM 1466 C CA . LEU B 1 88 ? -4.719 -22.328 -2.914 1 94.88 88 LEU B CA 1
ATOM 1467 C C . LEU B 1 88 ? -4.121 -23.641 -3.402 1 94.88 88 LEU B C 1
ATOM 1469 O O . LEU B 1 88 ? -4.836 -24.5 -3.922 1 94.88 88 LEU B O 1
ATOM 1473 N N . SER B 1 89 ? -2.861 -23.766 -3.383 1 91.5 89 SER B N 1
ATOM 1474 C CA . SER B 1 89 ? -2.172 -24.953 -3.848 1 91.5 89 SER B CA 1
ATOM 1475 C C . SER B 1 89 ? -2.332 -26.109 -2.857 1 91.5 89 SER B C 1
ATOM 1477 O O . SER B 1 89 ? -2.037 -27.266 -3.184 1 91.5 89 SER B O 1
ATOM 1479 N N . GLY B 1 90 ? -3.029 -25.953 -1.838 1 80.38 90 GLY B N 1
ATOM 1480 C CA . GLY B 1 90 ? -3.16 -26.969 -0.811 1 80.38 90 GLY B CA 1
ATOM 1481 C C . GLY B 1 90 ? -1.983 -27.016 0.146 1 80.38 90 GLY B C 1
ATOM 1482 O O . GLY B 1 90 ? -1.971 -27.812 1.09 1 80.38 90 GLY B O 1
ATOM 1483 N N . LYS B 1 91 ? -0.875 -26.688 -0.206 1 59.72 91 LYS B N 1
ATOM 1484 C CA . LYS B 1 91 ? 0.27 -26.625 0.699 1 59.72 91 LYS B CA 1
ATOM 1485 C C . LYS B 1 91 ? -0.024 -25.75 1.909 1 59.72 91 LYS B C 1
ATOM 1487 O O . LYS B 1 91 ? 0.76 -25.703 2.859 1 59.72 91 LYS B O 1
ATOM 1492 N N . GLY B 1 92 ? -1.012 -25.047 1.931 1 49.56 92 GLY B N 1
ATOM 1493 C CA . GLY B 1 92 ? -1.368 -24.359 3.162 1 49.56 92 GLY B CA 1
ATOM 1494 C C . GLY B 1 92 ? -2.016 -25.266 4.188 1 49.56 92 GLY B C 1
ATOM 1495 O O . GLY B 1 92 ? -2.277 -24.859 5.32 1 49.56 92 GLY B O 1
ATOM 1496 N N . SER B 1 93 ? -2.932 -26.266 3.824 1 41.59 93 SER B N 1
ATOM 1497 C CA . SER B 1 93 ? -3.596 -27.234 4.688 1 41.59 93 SER B CA 1
ATOM 1498 C C . SER B 1 93 ? -2.654 -28.375 5.062 1 41.59 93 SER B C 1
ATOM 1500 O O . SER B 1 93 ? -2.34 -29.234 4.23 1 41.59 93 SER B O 1
ATOM 1502 N N . LEU B 1 94 ? -1.575 -28.25 5.59 1 39.28 94 LEU B N 1
ATOM 1503 C CA . LEU B 1 94 ? -0.942 -29.406 6.219 1 39.28 94 LEU B CA 1
ATOM 1504 C C . LEU B 1 94 ? -1.989 -30.406 6.688 1 39.28 94 LEU B C 1
ATOM 1506 O O . LEU B 1 94 ? -3.037 -30.031 7.211 1 39.28 94 LEU B O 1
ATOM 1510 N N . PRO B 1 95 ? -1.846 -31.797 6.223 1 35.44 95 PRO B N 1
ATOM 1511 C CA . PRO B 1 95 ? -2.699 -32.75 6.945 1 35.44 95 PRO B CA 1
ATOM 1512 C C . PRO B 1 95 ? -2.637 -32.562 8.461 1 35.44 95 PRO B C 1
ATOM 1514 O O . PRO B 1 95 ? -1.653 -32.031 8.977 1 35.44 95 PRO B O 1
#

Radius of gyration: 18.31 Å; Cα contacts (8 Å, |Δi|>4): 162; chains: 2; bounding box: 37×59×43 Å

Nearest PDB structures (foldseek):
  5vht-assembly1_B  TM=9.441E-01  e=7.390E-04  Escherichia coli K-12
  6cnz-assembly3_F  TM=8.891E-01  e=2.990E-02  Burkholderia thailandensis
  8pni-assembly1_B  TM=8.712E-01  e=2.990E-02  Pseudomonas aeruginosa
  8cq6-assembly1_D  TM=9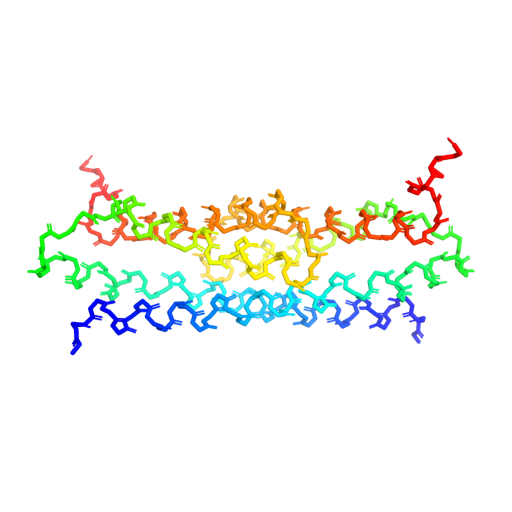.373E-01  e=1.136E-01  Duganella sacchari
  8pni-assembly1_A  TM=9.042E-01  e=1.006E-01  Pseudomonas aeruginosa

InterPro domains:
  IPR002701 Chorismate mutase II, prokaryotic-type [PF01817] (7-85)
  IPR002701 Chorismate mutase II, prokaryotic-type [PS51168] (1-89)
  IPR002701 Chorismate mutase II, prokaryotic-type [SM00830] (8-88)
  IPR010950 Chorismate mutase, archaeal [TIGR01791] (4-86)
  IPR036263 Chorismate mutase type II superfamily [SSF48600] (3-88)
  IPR036979 Chorismate mutase domain superfamily [G3DSA:1.20.59.10] (1-93)
  IPR051331 Chorismate mutase-related enzymes [PTHR38041] (1-90)

Sequence (190 aa):
MSELEDVRREIEEIDREILALIDRRVNLAERVLESKRINGTSINDQKQNEVVINRALNAATELNLDLGSIKTIFETLIRMSIERQNELSGKGSLPMSELEDVRREIEEIDREILALIDRRVNLAERVLESKRINGTSINDQKQNEVVINRALNAATELNLDLGSIKTIFETLIRMSIERQNELSGKGSLP

=== Feature glossary ===
The record interleaves many kinds of information about one protein. Here is each kind framed as the question it answers.

Q: Are the domains correctly placed relative to each other?
A: Predicted aligned error is AlphaFold's pairwise confidence. Unlike pLDDT (per-residue), PAE is per-residue-pair and captures whether two parts of the structure are correctly placed relative to each other. Units are ångströms of expected positional error.

Q: Which residues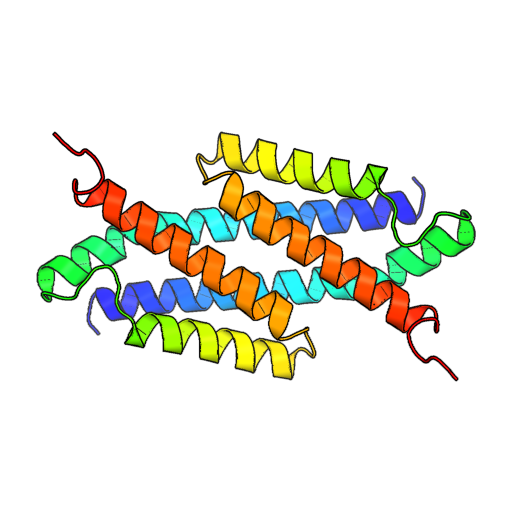 are in helices, strands, or loops?
A: Eight-state secondary structure (DSSP): H is the canonical α-helix, G the tighter 3₁₀-helix, I the wider π-helix; E/B are β-structure, T and S are turns and bends, and '-' is everything else. DSSP derives these from the pattern of main-chain N–H···O=C hydrogen bonds, not from the sequence.

Q: What if only a Cα trace is available?
A: P-SEA three-state annotation labels each residue as helix, strand, or coil based purely on the geometry of the Cα trace. It serves as a fallback when the full backbone (and thus DSSP) is unavailable.

Q: What are the backbone torsion angles?
A: φ (phi) and ψ (psi) are the two rotatable backbone dihedrals per residue: φ is the C(i-1)–N–Cα–C torsion, ψ is the N–Cα–C–N(i+1) torsion, both in degrees on (−180°, 180°]. α-helical residues cluster near (−60°, −45°); β-strand residues near (−120°, +130°). A Ramachandran plot is simply a scatter of (φ, ψ) for every residue.

Q: What known structures does this most resemble?
A: Structural nearest neighbors (via Foldseek easy-search vs the PDB). Reported per hit: target PDB id, E-value, and alignment TM-score. A TM-score above ~0.5 is the conventional threshold for 'same fold'.

Q: What family and function is it annotated with?
A: Database cross-references. InterPro integrates a dozen domain/family signature databases into unified entries with residue-range hits. GO terms attach function/process/location labels with evidence codes. CATH codes position the fold in a four-level structural taxonomy. Organism is the NCBI-taxonomy species name.

Q: Which residues are buried vs exposed?
A: Solvent accessibility: the surface area of each residue that a 1.4 Å water probe can touch, in Å². When only backbone atoms are present the absolute values are lower than full-atom SASA (side chains contribute most of the area) and are flagged as backbone-only.

Q: What do the diagnostic plots show?
A: Three diagnostic plots accompany the record. The Cα contact map visualizes the tertiary structure as a 2D adjacency matrix (8 Å cutoff, sequence-local contacts suppressed). The Ramachandran plot shows the distribution of backbone (φ, ψ) torsions, with points in the α and β basins reflecting secondary structure content. The PAE plot shows AlphaFold's inter-residue confidence as a color matrix.

Q: What is the amino-acid chain?
A: The amino-acid sequence is the protein's primary structure: the linear order of residues from the N-terminus to the C-terminus, written in one-letter code. Everything else here — the 3D coordinates, the secondary structure, the domain annotations — is ultimately a consequence of this string.

Q: What do the rendered images show?
A: The six renders are orthographic views along the three Cartesian axes in both directions. Representation (cartoon, sticks, or surface) and color scheme (sequence-rainbow or by-chain) vary across proteins so the training set covers all the common visualization conventions.

Q: Where is each backbone atom in 3D?
A: The mmCIF table is the protein's shape written out atom by atom. For each backbone N, Cα, C, and carbonyl O, it records an (x, y, z) coordinate triple in Å plus the residue type, chain letter, and residue number.

Q: How mobile is each atom in the crystal?
A: For experimental (PDB) structures, the B-factor (temperature factor) quantifies the positional spread of each atom in the crystal — a combination of thermal vibration and static disorder — in units of Å². High B-factors mark flexible loops or poorly resolved regions; low B-factors mark the rigid, well-ordered core.

Q: How big and how compact is the whole molecule?
A: Three whole-structure scalars: the radius of gyration (RMS distance of Cα from centroid, in Å), the count of Cα–Cα contacts (pairs closer than 8 Å and separated by more than four residues in sequence — i.e. tertiary, not local, contacts), and the bounding-box dimensions. Together they distinguish compact globular folds from extended fibres or disordered chains.

Q: What does the local fold look like, residue by residue?
A: A 3Di character summarizes, for each residue, the relative orientation of the Cα frame of its nearest spatial neighbor. Because it encodes fold topology rather than chemistry, 3Di alignments detect remote structural similarity that sequence alignment misses.

Q: How confident is the AlphaFold model at each residue?
A: For AlphaFold models, the B-factor field carries pLDDT — the model's own estimate of local accuracy on a 0–100 scale. Regions with pLDDT<50 should be treated as essentially unmodeled; they often correspond to intrinsically disordered segments.